Protein AF-H2ZQY6-F1 (afdb_monomer_lite)

Radius of gyration: 23.78 Å; chains: 1; bounding box: 48×48×81 Å

InterPro domains:
  IPR005135 Endonuclease/exonuclease/phosphatase [PF03372] (15-228)
  IPR036691 Endonuclease/exonuclease/phosphatase superfamily [G3DSA:3.60.10.10] (7-314)
  IPR036691 Endonuclease/exonuclease/phosphatase superfamily [SSF56219] (13-317)
  IPR050410 CCR4/nocturin mRNA turnover and transcription [PTHR12121] (9-191)

Structure (mmCIF, N/CA/C/O backbone):
data_AF-H2ZQY6-F1
#
_entry.id   AF-H2ZQY6-F1
#
loop_
_atom_site.group_PDB
_atom_site.id
_atom_site.type_symbol
_atom_site.label_atom_id
_atom_site.label_alt_id
_atom_site.label_comp_id
_atom_site.label_asym_id
_atom_site.label_entity_id
_atom_site.label_seq_id
_atom_site.pdbx_PDB_ins_code
_atom_site.Cartn_x
_atom_site.Cartn_y
_atom_site.Cartn_z
_atom_site.occupancy
_atom_site.B_iso_or_equiv
_atom_site.auth_seq_id
_atom_site.auth_comp_id
_atom_site.auth_asym_id
_atom_site.auth_atom_id
_atom_site.pdbx_PDB_model_num
ATOM 1 N N . MET A 1 1 ? 28.715 -7.783 -13.864 1.00 29.98 1 MET A N 1
ATOM 2 C CA . MET A 1 1 ? 27.921 -8.068 -15.080 1.00 29.98 1 MET A CA 1
ATOM 3 C C . MET A 1 1 ? 27.552 -9.540 -15.050 1.00 29.98 1 MET A C 1
ATOM 5 O O . MET A 1 1 ? 28.462 -10.352 -14.955 1.00 29.98 1 MET A O 1
ATOM 9 N N . TYR A 1 2 ? 26.261 -9.873 -15.043 1.00 30.55 2 TYR A N 1
ATOM 10 C CA . TYR A 1 2 ? 25.784 -11.262 -15.074 1.00 30.55 2 TYR A CA 1
ATOM 11 C C . TYR A 1 2 ? 25.597 -11.736 -16.525 1.00 30.55 2 TYR A C 1
ATOM 13 O O . TYR A 1 2 ? 25.319 -10.900 -17.389 1.00 30.55 2 TYR A O 1
ATOM 21 N N . PRO A 1 3 ? 25.781 -13.038 -16.817 1.00 29.08 3 PRO A N 1
ATOM 22 C CA . PRO A 1 3 ? 25.733 -13.548 -18.180 1.00 29.08 3 PRO A CA 1
ATOM 23 C C . PRO A 1 3 ? 24.310 -13.449 -18.772 1.00 29.08 3 PRO A C 1
ATOM 25 O O . PRO A 1 3 ? 23.344 -13.832 -18.112 1.00 29.08 3 PRO A O 1
ATOM 28 N N . PRO A 1 4 ? 24.166 -12.973 -20.022 1.00 37.84 4 PRO A N 1
ATOM 29 C CA . PRO A 1 4 ? 22.880 -12.682 -20.672 1.00 37.84 4 PRO A CA 1
ATOM 30 C C . PRO A 1 4 ? 22.011 -13.915 -20.996 1.00 37.84 4 PRO A C 1
ATOM 32 O O . PRO A 1 4 ? 20.927 -13.767 -21.546 1.00 37.84 4 PRO A O 1
ATOM 35 N N . THR A 1 5 ? 22.453 -15.129 -20.663 1.00 38.41 5 THR A N 1
ATOM 36 C CA . THR A 1 5 ? 21.808 -16.400 -21.036 1.00 38.41 5 THR A CA 1
ATOM 37 C C . THR A 1 5 ? 20.812 -16.949 -20.007 1.00 38.41 5 THR A C 1
ATOM 39 O O . THR A 1 5 ? 20.225 -18.000 -20.242 1.00 38.41 5 THR A O 1
ATOM 42 N N . LEU A 1 6 ? 20.603 -16.268 -18.875 1.00 41.50 6 LEU A N 1
ATOM 43 C CA . LEU A 1 6 ? 19.761 -16.746 -17.764 1.00 41.50 6 LEU A CA 1
ATOM 44 C C . LEU A 1 6 ? 18.338 -16.174 -17.739 1.00 41.50 6 LEU A C 1
ATOM 46 O O . LEU A 1 6 ? 17.580 -16.495 -16.825 1.00 41.50 6 LEU A O 1
ATOM 50 N N . ILE A 1 7 ? 17.966 -15.338 -18.711 1.00 45.94 7 ILE A N 1
ATOM 51 C CA . ILE A 1 7 ? 16.631 -14.745 -18.764 1.00 45.94 7 ILE A CA 1
ATOM 52 C C . ILE A 1 7 ? 15.711 -15.656 -19.582 1.00 45.94 7 ILE A C 1
ATOM 54 O O . ILE A 1 7 ? 15.891 -15.810 -20.788 1.00 45.94 7 ILE A O 1
ATOM 58 N N . ASP A 1 8 ? 14.728 -16.276 -18.928 1.00 45.06 8 ASP A N 1
ATOM 59 C CA . ASP A 1 8 ? 13.729 -17.100 -19.610 1.00 45.06 8 ASP A CA 1
ATOM 60 C C . ASP A 1 8 ? 12.891 -16.235 -20.567 1.00 45.06 8 ASP A C 1
ATOM 62 O O . ASP A 1 8 ? 12.062 -15.422 -20.152 1.00 45.06 8 ASP A O 1
ATOM 66 N N . HIS A 1 9 ? 13.105 -16.417 -21.872 1.00 42.97 9 HIS A N 1
ATOM 67 C CA . HIS A 1 9 ? 12.400 -15.679 -22.918 1.00 42.97 9 HIS A CA 1
ATOM 68 C C . HIS A 1 9 ? 10.885 -15.947 -22.933 1.00 42.97 9 HIS A C 1
ATOM 70 O O . HIS A 1 9 ? 10.121 -15.119 -23.432 1.00 42.97 9 HIS A O 1
ATOM 76 N N . SER A 1 10 ? 10.424 -17.065 -22.358 1.00 44.69 10 SER A N 1
ATOM 77 C CA . SER A 1 10 ? 8.998 -17.384 -22.254 1.00 44.69 10 SER A CA 1
ATOM 78 C C . SER A 1 10 ? 8.258 -16.506 -21.235 1.00 44.69 10 SER A C 1
ATOM 80 O O . SER A 1 10 ? 7.051 -16.297 -21.388 1.00 44.69 10 SER A O 1
ATOM 82 N N . LEU A 1 11 ? 8.982 -15.908 -20.276 1.00 46.38 11 LEU A N 1
ATOM 83 C CA . LEU A 1 11 ? 8.466 -14.913 -19.329 1.00 46.38 11 LEU A CA 1
ATOM 84 C C . LEU A 1 11 ? 8.245 -13.534 -19.966 1.00 46.38 11 LEU A C 1
ATOM 86 O O . LEU A 1 11 ? 7.638 -12.684 -19.329 1.00 46.38 11 LEU A O 1
ATOM 90 N N . PHE A 1 12 ? 8.677 -13.296 -21.209 1.00 57.16 12 PHE A N 1
ATOM 91 C CA . PHE A 1 12 ? 8.378 -12.055 -21.942 1.00 57.16 12 PHE A CA 1
ATOM 92 C C . PHE A 1 12 ? 7.125 -12.151 -22.819 1.00 57.16 12 PHE A C 1
ATOM 94 O O . PHE A 1 12 ? 6.787 -11.191 -23.508 1.00 57.16 12 PHE A O 1
ATOM 101 N N . ASN A 1 13 ? 6.412 -13.282 -22.800 1.00 68.19 13 ASN A N 1
ATOM 102 C CA . ASN A 1 13 ? 5.104 -13.379 -23.438 1.00 68.19 13 ASN A CA 1
ATOM 103 C C . ASN A 1 13 ? 4.058 -12.652 -22.573 1.00 68.19 13 ASN A C 1
ATOM 105 O O . ASN A 1 13 ? 3.676 -13.144 -21.510 1.00 68.19 13 ASN A O 1
ATOM 109 N N . GLU A 1 14 ? 3.610 -11.481 -23.032 1.00 70.00 14 GLU A N 1
ATOM 110 C CA . GLU A 1 14 ? 2.686 -10.596 -22.306 1.00 70.00 14 GLU A CA 1
ATOM 111 C C . GLU A 1 14 ? 1.392 -11.300 -21.874 1.00 70.00 14 GLU A C 1
ATOM 113 O O . GLU A 1 14 ? 0.995 -11.173 -20.718 1.00 70.00 14 GLU A O 1
ATOM 118 N N . SER A 1 15 ? 0.778 -12.112 -22.741 1.00 76.31 15 SER A N 1
ATOM 119 C CA . SER A 1 15 ? -0.452 -12.842 -22.402 1.00 76.31 15 SER A CA 1
ATOM 120 C C . SER A 1 15 ? -0.224 -13.863 -21.287 1.00 76.31 15 SER A C 1
ATOM 122 O O . SER A 1 15 ? -0.993 -13.912 -20.334 1.00 76.31 15 SER A O 1
ATOM 124 N N . ARG A 1 16 ? 0.881 -14.623 -21.337 1.00 76.38 16 ARG A N 1
ATOM 125 C CA . ARG A 1 16 ? 1.214 -15.581 -20.266 1.00 76.38 16 ARG A CA 1
ATOM 126 C C . ARG A 1 16 ? 1.500 -14.887 -18.934 1.00 76.38 16 ARG A C 1
ATOM 128 O O . ARG A 1 16 ? 1.155 -15.427 -17.887 1.00 76.38 16 ARG A O 1
ATOM 135 N N . ARG A 1 17 ? 2.132 -13.708 -18.959 1.00 77.44 17 ARG A N 1
ATOM 136 C CA . ARG A 1 17 ? 2.360 -12.902 -17.748 1.00 77.44 17 ARG A CA 1
ATOM 137 C C . ARG A 1 17 ? 1.046 -12.421 -17.153 1.00 77.44 17 ARG A C 1
ATOM 139 O O . ARG A 1 17 ? 0.868 -12.531 -15.947 1.00 77.44 17 ARG A O 1
ATOM 146 N N . LEU A 1 18 ? 0.149 -11.908 -17.989 1.00 84.44 18 LEU A N 1
ATOM 147 C CA . LEU A 1 18 ? -1.160 -11.440 -17.557 1.00 84.44 18 LEU A CA 1
ATOM 148 C C . LEU A 1 18 ? -1.969 -12.575 -16.915 1.00 84.44 18 LEU A C 1
ATOM 150 O O . LEU A 1 18 ? -2.469 -12.406 -15.805 1.00 84.44 18 LEU A O 1
ATOM 154 N N . ASP A 1 19 ? -1.995 -13.755 -17.538 1.00 82.62 19 ASP A N 1
ATOM 155 C CA . ASP A 1 19 ? -2.639 -14.945 -16.971 1.00 82.62 19 ASP A CA 1
ATOM 156 C C . ASP A 1 19 ? -2.014 -15.346 -15.626 1.00 82.62 19 ASP A C 1
ATOM 158 O O . ASP A 1 19 ? -2.722 -15.658 -14.668 1.00 82.62 19 ASP A O 1
ATOM 162 N N . ALA A 1 20 ? -0.681 -15.316 -15.515 1.00 81.44 20 ALA A N 1
ATOM 163 C CA . ALA A 1 20 ? 0.015 -15.609 -14.264 1.00 81.44 20 ALA A CA 1
ATOM 164 C C . ALA A 1 20 ? -0.313 -14.588 -13.161 1.00 81.44 20 ALA A C 1
ATOM 166 O O . ALA A 1 20 ? -0.526 -14.984 -12.017 1.00 81.44 20 ALA A O 1
ATOM 167 N N . VAL A 1 21 ? -0.407 -13.297 -13.497 1.00 84.06 21 VAL A N 1
ATOM 168 C CA . VAL A 1 21 ? -0.807 -12.233 -12.562 1.00 84.06 21 VAL A CA 1
ATOM 169 C C . VAL A 1 21 ? -2.249 -12.438 -12.098 1.00 84.06 21 VAL A C 1
ATOM 171 O O . VAL A 1 21 ? -2.501 -12.408 -10.895 1.00 84.06 21 VAL A O 1
ATOM 174 N N . ILE A 1 22 ? -3.186 -12.713 -13.011 1.00 86.19 22 ILE A N 1
ATOM 175 C CA . ILE A 1 22 ? -4.589 -13.002 -12.669 1.00 86.19 22 ILE A CA 1
ATOM 176 C C . ILE A 1 22 ? -4.671 -14.218 -11.737 1.00 86.19 22 ILE A C 1
ATOM 178 O O . ILE A 1 22 ? -5.345 -14.168 -10.708 1.00 86.19 22 ILE A O 1
ATOM 182 N N . ASN A 1 23 ? -3.936 -15.289 -12.043 1.00 82.25 23 ASN A N 1
ATOM 183 C CA . ASN A 1 23 ? -3.897 -16.485 -11.204 1.00 82.25 23 ASN A CA 1
ATOM 184 C C . ASN A 1 23 ? -3.263 -16.223 -9.831 1.00 82.25 23 ASN A C 1
ATOM 186 O O . ASN A 1 23 ? -3.748 -16.753 -8.834 1.00 82.25 23 ASN A O 1
ATOM 190 N N . ALA A 1 24 ? -2.218 -15.395 -9.748 1.00 83.12 24 ALA A N 1
ATOM 191 C CA . ALA A 1 24 ? -1.612 -15.003 -8.477 1.00 83.12 24 ALA A CA 1
ATOM 192 C C . ALA A 1 24 ? -2.582 -14.172 -7.622 1.00 83.12 24 ALA A C 1
ATOM 194 O O . ALA A 1 24 ? -2.707 -14.413 -6.422 1.00 83.12 24 ALA A O 1
ATOM 195 N N . VAL A 1 25 ? -3.325 -13.252 -8.245 1.00 83.88 25 VAL A N 1
ATOM 196 C CA . VAL A 1 25 ? -4.395 -12.481 -7.601 1.00 83.88 25 VAL A CA 1
ATOM 197 C C . VAL A 1 25 ? -5.453 -13.428 -7.029 1.00 83.88 25 VAL A C 1
ATOM 199 O O . VAL A 1 25 ? -5.688 -13.417 -5.821 1.00 83.88 25 VAL A O 1
ATOM 202 N N . ILE A 1 26 ? -6.012 -14.322 -7.848 1.00 80.69 26 ILE A N 1
ATOM 203 C CA . ILE A 1 26 ? -7.015 -15.307 -7.409 1.00 80.69 26 ILE A CA 1
ATOM 204 C C . ILE A 1 26 ? -6.464 -16.198 -6.287 1.00 80.69 26 ILE A C 1
ATOM 206 O O . ILE A 1 26 ? -7.122 -16.377 -5.262 1.00 80.69 26 ILE A O 1
ATOM 210 N N . GLY A 1 27 ? -5.252 -16.729 -6.459 1.00 76.88 27 GLY A N 1
ATOM 211 C CA . GLY A 1 27 ? -4.612 -17.641 -5.513 1.00 76.88 27 GLY A CA 1
ATOM 212 C C . GLY A 1 27 ? -4.266 -16.994 -4.172 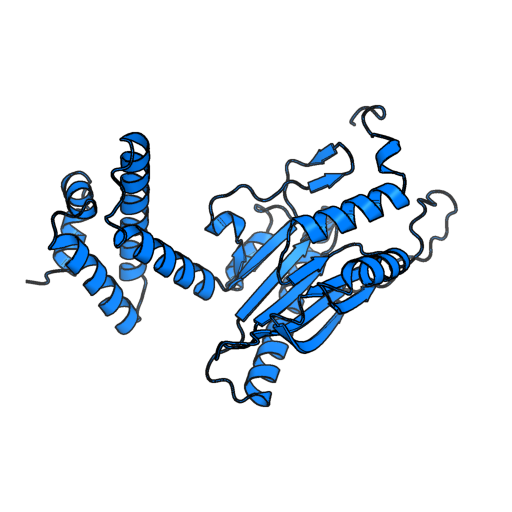1.00 76.88 27 GLY A C 1
ATOM 213 O O . GLY A 1 27 ? -4.364 -17.654 -3.140 1.00 76.88 27 GLY A O 1
ATOM 214 N N . SER A 1 28 ? -3.916 -15.703 -4.162 1.00 82.56 28 SER A N 1
ATOM 215 C CA . SER A 1 28 ? -3.665 -14.963 -2.920 1.00 82.56 28 SER A CA 1
ATOM 216 C C . SER A 1 28 ? -4.931 -14.792 -2.078 1.00 82.56 28 SER A C 1
ATOM 218 O O . SER A 1 28 ? -4.851 -14.728 -0.853 1.00 82.56 28 SER A O 1
ATOM 220 N N . ASN A 1 29 ? -6.099 -14.714 -2.733 1.00 85.38 29 ASN A N 1
ATOM 221 C CA . ASN A 1 29 ? -7.407 -14.532 -2.109 1.00 85.38 29 ASN A CA 1
ATOM 222 C C . ASN A 1 29 ? -7.446 -13.380 -1.077 1.00 85.38 29 ASN A C 1
ATOM 224 O O . ASN A 1 29 ? -8.252 -13.414 -0.143 1.00 85.38 29 ASN A O 1
ATOM 228 N N . ALA A 1 30 ? -6.599 -12.356 -1.232 1.00 88.75 30 ALA A N 1
ATOM 229 C CA . ALA A 1 30 ? -6.556 -11.206 -0.330 1.00 88.75 30 ALA A CA 1
ATOM 230 C C . ALA A 1 30 ? -7.859 -10.397 -0.409 1.00 88.75 30 ALA A C 1
ATOM 232 O O . ALA A 1 30 ? -8.555 -10.440 -1.421 1.00 88.75 30 ALA A O 1
ATOM 233 N N . ASP A 1 31 ? -8.214 -9.661 0.641 1.00 93.88 31 ASP A N 1
ATOM 234 C CA . ASP A 1 31 ? -9.446 -8.856 0.649 1.00 93.88 31 ASP A CA 1
ATOM 235 C C . ASP A 1 31 ? -9.265 -7.488 -0.017 1.00 93.88 31 ASP A C 1
ATOM 237 O O . ASP A 1 31 ? -10.205 -6.970 -0.619 1.00 93.88 31 ASP A O 1
ATOM 241 N N . VAL A 1 32 ? -8.041 -6.961 0.027 1.00 96.12 32 VAL A N 1
ATOM 242 C CA . VAL A 1 32 ? -7.574 -5.789 -0.719 1.00 96.12 32 VAL A CA 1
ATOM 243 C C . VAL A 1 32 ? -6.219 -6.129 -1.328 1.00 96.12 32 VAL A C 1
ATOM 245 O O . VAL A 1 32 ? -5.399 -6.777 -0.676 1.00 96.12 32 VAL A O 1
ATOM 248 N N . MET A 1 33 ? -5.974 -5.694 -2.562 1.00 94.94 33 MET A N 1
ATOM 249 C CA . MET A 1 33 ? -4.669 -5.804 -3.215 1.00 94.94 33 MET A CA 1
ATOM 250 C C . MET A 1 33 ? -4.198 -4.448 -3.705 1.00 94.94 33 MET A C 1
ATOM 252 O O . MET A 1 33 ? -4.966 -3.673 -4.276 1.00 94.94 33 MET A O 1
ATOM 256 N N . LEU A 1 34 ? -2.909 -4.201 -3.493 1.00 95.81 34 LEU A N 1
ATOM 257 C CA . LEU A 1 34 ? -2.205 -2.989 -3.881 1.00 95.81 34 LEU A CA 1
ATOM 258 C C . LEU A 1 34 ? -1.244 -3.374 -5.003 1.00 95.81 34 LEU A C 1
ATOM 260 O O . LEU A 1 34 ? -0.299 -4.125 -4.769 1.00 95.81 34 LEU A O 1
ATOM 264 N N . LEU A 1 35 ? -1.523 -2.914 -6.217 1.00 93.69 35 LEU A N 1
ATOM 265 C CA . LEU A 1 35 ? -0.786 -3.289 -7.422 1.00 93.69 35 LEU A CA 1
ATOM 266 C C . LEU A 1 35 ? -0.010 -2.078 -7.944 1.00 93.69 35 LEU A C 1
ATOM 268 O O . LEU A 1 35 ? -0.584 -0.992 -8.048 1.00 93.69 35 LEU A O 1
ATOM 272 N N . GLN A 1 36 ? 1.267 -2.260 -8.268 1.00 91.44 36 GLN A N 1
ATOM 273 C CA . GLN A 1 36 ? 2.121 -1.258 -8.916 1.00 91.44 36 GLN A CA 1
ATOM 274 C C . GLN A 1 36 ? 2.449 -1.706 -10.346 1.00 91.44 36 GLN A C 1
ATOM 276 O O . GLN A 1 36 ? 2.255 -2.872 -10.692 1.00 91.44 36 GLN A O 1
ATOM 281 N N . GLU A 1 37 ? 2.917 -0.777 -11.179 1.00 88.00 37 GLU A N 1
ATOM 282 C CA . GLU A 1 37 ? 3.240 -1.015 -12.596 1.00 88.00 37 GLU A CA 1
ATOM 283 C C . GLU A 1 37 ? 2.101 -1.641 -13.423 1.00 88.00 37 GLU A C 1
ATOM 285 O O . GLU A 1 37 ? 2.318 -2.423 -14.352 1.00 88.00 37 GLU A O 1
ATOM 290 N N . VAL A 1 38 ? 0.857 -1.284 -13.108 1.00 88.69 38 VAL A N 1
ATOM 291 C CA . VAL A 1 38 ? -0.314 -1.795 -13.822 1.00 88.69 38 VAL A CA 1
ATOM 292 C C . VAL A 1 38 ? -0.477 -1.056 -15.148 1.00 88.69 38 VAL A C 1
ATOM 294 O O . VAL A 1 38 ? -0.661 0.164 -15.162 1.00 88.69 38 VAL A O 1
ATOM 297 N N . GLN A 1 39 ? -0.443 -1.801 -16.253 1.00 86.31 39 GLN A N 1
ATOM 298 C CA . GLN A 1 39 ? -0.781 -1.296 -17.587 1.00 86.31 39 GLN A CA 1
ATOM 299 C C . GLN A 1 39 ? -2.300 -1.157 -17.729 1.00 86.31 39 GLN A C 1
ATOM 301 O O . GLN A 1 39 ? -3.048 -2.022 -17.265 1.00 86.31 39 GLN A O 1
ATOM 306 N N . SER A 1 40 ? -2.765 -0.086 -18.370 1.00 85.12 40 SER A N 1
ATOM 307 C CA . SER A 1 40 ? -4.199 0.194 -18.504 1.00 85.12 40 SER A CA 1
ATOM 308 C C . SER A 1 40 ? -4.946 -0.869 -19.317 1.00 85.12 40 SER A C 1
ATOM 310 O O . SER A 1 40 ? -6.034 -1.279 -18.915 1.00 85.12 40 SER A O 1
ATOM 312 N N . ASP A 1 41 ? -4.347 -1.400 -20.387 1.00 84.50 41 ASP A N 1
ATOM 313 C CA . ASP A 1 41 ? -4.934 -2.496 -21.174 1.00 84.50 41 ASP A CA 1
ATOM 314 C C . ASP A 1 41 ? -4.977 -3.820 -20.390 1.00 84.50 41 ASP A C 1
ATOM 316 O O . ASP A 1 41 ? -5.951 -4.569 -20.475 1.00 84.50 41 ASP A O 1
ATOM 320 N N . TRP A 1 42 ? -3.969 -4.095 -19.557 1.00 88.50 42 TRP A N 1
ATOM 321 C CA . TRP A 1 42 ? -3.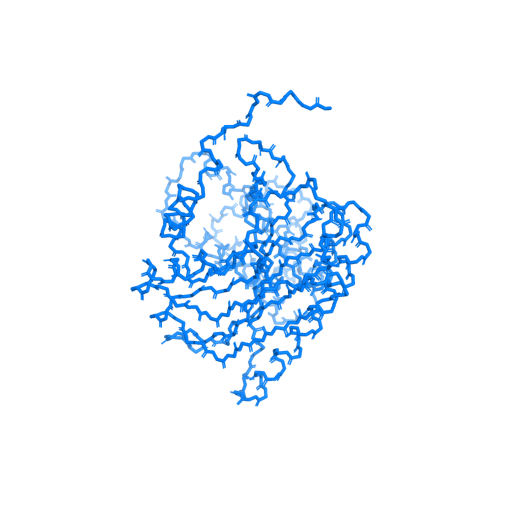977 -5.257 -18.660 1.00 88.50 42 TRP A CA 1
ATOM 322 C C . TRP A 1 42 ? -5.044 -5.123 -17.581 1.00 88.50 42 TRP A C 1
ATOM 324 O O . TRP A 1 42 ? -5.710 -6.106 -17.253 1.00 88.50 42 TRP A O 1
ATOM 334 N N . LEU A 1 43 ? -5.243 -3.916 -17.049 1.00 89.44 43 LEU A N 1
ATOM 335 C CA . LEU A 1 43 ? -6.249 -3.664 -16.029 1.00 89.44 43 LEU A CA 1
ATOM 336 C C . LEU A 1 43 ? -7.657 -3.994 -16.528 1.00 89.44 43 LEU A C 1
ATOM 338 O O . LEU A 1 43 ? -8.426 -4.595 -15.784 1.00 89.44 43 LEU A O 1
ATOM 342 N N . GLU A 1 44 ? -8.005 -3.641 -17.766 1.00 89.50 44 GLU A N 1
ATOM 343 C CA . GLU A 1 44 ? -9.317 -3.968 -18.340 1.00 89.50 44 GLU A CA 1
ATOM 344 C C . GLU A 1 44 ? -9.557 -5.482 -18.389 1.00 89.50 44 GLU A C 1
ATOM 346 O O . GLU A 1 44 ? -10.606 -5.964 -17.948 1.00 89.50 44 GLU A O 1
ATOM 351 N N . VAL A 1 45 ? -8.556 -6.244 -18.839 1.00 90.50 45 VAL A N 1
ATOM 352 C CA . VAL A 1 45 ? -8.620 -7.712 -18.886 1.00 90.50 45 VAL A CA 1
ATOM 353 C C . VAL A 1 45 ? -8.699 -8.306 -17.476 1.00 90.50 45 VAL A C 1
ATOM 355 O O . VAL A 1 45 ? -9.534 -9.175 -17.220 1.00 90.50 45 VAL A O 1
ATOM 358 N N . MET A 1 46 ? -7.887 -7.808 -16.537 1.00 92.25 46 MET A N 1
ATOM 359 C CA . MET A 1 46 ? -7.925 -8.234 -15.134 1.00 92.25 46 MET A CA 1
ATOM 360 C C . MET A 1 46 ? -9.290 -7.959 -14.502 1.00 92.25 46 MET A C 1
ATOM 362 O O . MET A 1 46 ? -9.836 -8.832 -13.834 1.00 92.25 46 MET A O 1
ATOM 366 N N . ARG A 1 47 ? -9.878 -6.778 -14.728 1.00 92.88 47 ARG A N 1
ATOM 367 C CA . ARG A 1 47 ? -11.208 -6.435 -14.204 1.00 92.88 47 ARG A CA 1
ATOM 368 C C . ARG A 1 47 ? -12.275 -7.386 -14.721 1.00 92.88 47 ARG A C 1
ATOM 370 O O . ARG A 1 47 ? -13.089 -7.845 -13.929 1.00 92.88 47 ARG A O 1
ATOM 377 N N . ALA A 1 48 ? -12.255 -7.710 -16.013 1.00 92.00 48 ALA A N 1
ATOM 378 C CA . ALA A 1 48 ? -13.197 -8.665 -16.586 1.00 92.00 48 ALA A CA 1
ATOM 379 C C . ALA A 1 48 ? -13.032 -10.066 -15.971 1.00 92.00 48 ALA A C 1
ATOM 381 O O . ALA A 1 48 ? -14.022 -10.690 -15.594 1.00 92.00 48 ALA A O 1
ATOM 382 N N . ALA A 1 49 ? -11.791 -10.536 -15.806 1.00 91.00 49 ALA A N 1
ATOM 383 C CA . ALA A 1 49 ? -11.501 -11.845 -15.218 1.00 91.00 49 ALA A CA 1
ATOM 384 C C . ALA A 1 49 ? -11.858 -11.937 -13.721 1.00 91.00 49 ALA A C 1
ATOM 386 O O . ALA A 1 49 ? -12.201 -13.011 -13.230 1.00 91.00 49 ALA A O 1
ATOM 387 N N . LEU A 1 50 ? -11.780 -10.820 -12.992 1.00 92.44 50 LEU A N 1
ATOM 388 C CA . LEU A 1 50 ? -11.952 -10.770 -11.538 1.00 92.44 50 LEU A CA 1
ATOM 389 C C . LEU A 1 50 ? -13.322 -10.240 -11.085 1.00 92.44 50 LEU A C 1
ATOM 391 O O . LEU A 1 50 ? -13.591 -10.265 -9.886 1.00 92.44 50 LEU A O 1
ATOM 395 N N . ALA A 1 51 ? -14.193 -9.819 -12.009 1.00 91.56 51 ALA A N 1
ATOM 396 C CA . ALA A 1 51 ? -15.459 -9.120 -11.742 1.00 91.56 51 ALA A CA 1
ATOM 397 C C . ALA A 1 51 ? -16.408 -9.822 -10.752 1.00 91.56 51 ALA A C 1
ATOM 399 O O . ALA A 1 51 ? -17.233 -9.173 -10.114 1.00 91.56 51 ALA A O 1
ATOM 400 N N . HIS A 1 52 ? -16.319 -11.147 -10.618 1.00 90.56 52 HIS A N 1
ATOM 401 C CA . HIS A 1 52 ? -17.156 -11.911 -9.686 1.00 90.56 52 HIS A CA 1
ATOM 402 C C . HIS A 1 52 ? -16.665 -11.881 -8.233 1.00 90.56 52 HIS A C 1
ATOM 404 O O . HIS A 1 52 ? -17.416 -12.244 -7.329 1.00 90.56 52 HIS A O 1
ATOM 410 N N . THR A 1 53 ? -15.422 -11.461 -8.003 1.00 92.44 53 THR A N 1
ATOM 411 C CA . THR A 1 53 ? -14.772 -11.526 -6.687 1.00 92.44 53 THR A CA 1
ATOM 412 C C . THR A 1 53 ? -14.244 -10.169 -6.247 1.00 92.44 53 THR A C 1
ATOM 414 O O . THR A 1 53 ? -14.342 -9.839 -5.067 1.00 92.44 53 THR A O 1
ATOM 417 N N . TYR A 1 54 ? -13.696 -9.392 -7.178 1.00 95.75 54 TYR A N 1
ATOM 418 C CA . TYR A 1 54 ? -13.045 -8.119 -6.913 1.00 95.75 54 TYR A CA 1
ATOM 419 C C . TYR A 1 54 ? -13.666 -6.994 -7.730 1.00 95.75 54 TYR A C 1
ATOM 421 O O . TYR A 1 54 ? -14.045 -7.184 -8.884 1.00 95.75 54 TYR A O 1
ATOM 429 N N . ASP A 1 55 ? -13.682 -5.807 -7.138 1.00 96.25 55 ASP A N 1
ATOM 430 C CA . ASP A 1 55 ? -13.965 -4.550 -7.815 1.00 96.25 55 ASP A CA 1
ATOM 431 C C . ASP A 1 55 ? -12.735 -3.629 -7.769 1.00 96.25 55 ASP A C 1
ATOM 433 O O . ASP A 1 55 ? -11.830 -3.793 -6.941 1.00 96.25 55 ASP A O 1
ATOM 437 N N . LEU A 1 56 ? -12.679 -2.671 -8.693 1.00 96.88 56 LEU A N 1
ATOM 438 C CA . LEU A 1 56 ? -11.622 -1.669 -8.758 1.00 96.88 56 LEU A CA 1
ATOM 439 C C . LEU A 1 56 ? -12.004 -0.476 -7.882 1.00 96.88 56 LEU A C 1
ATOM 441 O O . LEU A 1 56 ? -12.944 0.240 -8.208 1.00 96.88 56 LEU A O 1
ATOM 445 N N . ALA A 1 57 ? -11.236 -0.220 -6.822 1.00 97.25 57 ALA A N 1
ATOM 446 C CA . ALA A 1 57 ? -11.397 1.005 -6.045 1.00 97.25 57 ALA A CA 1
ATOM 447 C C . ALA A 1 57 ? -10.811 2.197 -6.803 1.00 97.25 57 ALA A C 1
ATOM 449 O O . ALA A 1 57 ? -11.498 3.168 -7.077 1.00 97.25 57 ALA A O 1
ATOM 450 N N . ILE A 1 58 ? -9.538 2.127 -7.189 1.00 97.50 58 ILE A N 1
ATOM 451 C CA . ILE A 1 58 ? -8.879 3.229 -7.893 1.00 97.50 58 ILE A CA 1
ATOM 452 C C . ILE A 1 58 ? -7.743 2.712 -8.768 1.00 97.50 58 ILE A C 1
ATOM 454 O O . ILE A 1 58 ? -7.047 1.772 -8.395 1.00 97.50 58 ILE A O 1
ATOM 458 N N . TYR A 1 59 ? -7.549 3.347 -9.923 1.00 95.81 59 TYR A N 1
ATOM 459 C CA . TYR A 1 59 ? -6.375 3.191 -10.780 1.00 95.81 59 TYR A CA 1
ATOM 460 C C . TYR A 1 59 ? -5.920 4.550 -11.291 1.00 95.81 59 TYR A C 1
ATOM 462 O O . TYR A 1 59 ? -6.752 5.334 -11.769 1.00 95.81 59 TYR A O 1
ATOM 470 N N . ARG A 1 60 ? -4.615 4.821 -11.201 1.00 93.75 60 ARG A N 1
ATOM 471 C CA . ARG A 1 60 ? -3.994 6.031 -11.746 1.00 93.75 60 ARG A CA 1
ATOM 472 C C . ARG A 1 60 ? -2.613 5.746 -12.307 1.00 93.75 60 ARG A C 1
ATOM 474 O O . ARG A 1 60 ? -1.750 5.223 -11.606 1.00 93.75 60 ARG A O 1
ATOM 481 N N . GLU A 1 61 ? -2.422 6.145 -13.558 1.00 89.81 61 GLU A N 1
ATOM 482 C CA . GLU A 1 61 ? -1.135 6.113 -14.246 1.00 89.81 61 GLU A CA 1
ATOM 483 C C . GLU A 1 61 ? -0.165 7.137 -13.653 1.00 89.81 61 GLU A C 1
ATOM 485 O O . GLU A 1 61 ? -0.543 8.264 -13.318 1.00 89.81 61 GLU A O 1
ATOM 490 N N . HIS A 1 62 ? 1.103 6.756 -13.553 1.00 83.31 62 HIS A N 1
ATOM 491 C CA . HIS A 1 62 ? 2.194 7.690 -13.321 1.00 83.31 62 HIS A CA 1
ATOM 492 C C . HIS A 1 62 ? 2.251 8.715 -14.453 1.00 83.31 62 HIS A C 1
ATOM 494 O O . HIS A 1 62 ? 1.990 8.390 -15.613 1.00 83.31 62 HIS A O 1
ATOM 500 N N . GLU A 1 63 ? 2.594 9.966 -14.137 1.00 73.25 63 GLU A N 1
ATOM 501 C CA . GLU A 1 63 ? 2.788 10.935 -15.212 1.00 73.25 63 GLU A CA 1
ATOM 502 C C . GLU A 1 63 ? 4.009 10.537 -16.045 1.00 73.25 63 GLU A C 1
ATOM 504 O O . GLU A 1 63 ? 5.053 10.176 -15.491 1.00 73.25 63 GLU A O 1
ATOM 509 N N . PRO A 1 64 ? 3.917 10.607 -17.381 1.00 61.91 64 PRO A N 1
ATOM 510 C CA . PRO A 1 64 ? 5.042 10.291 -18.238 1.00 61.91 64 PRO A CA 1
ATOM 511 C C . PRO A 1 64 ? 6.138 11.344 -18.042 1.00 61.91 64 PRO A C 1
ATOM 513 O O . PRO A 1 64 ? 6.035 12.463 -18.540 1.00 61.91 64 PRO A O 1
ATOM 516 N N . VAL A 1 65 ? 7.221 10.978 -17.354 1.00 52.19 65 VAL A N 1
ATOM 517 C CA . VAL A 1 65 ? 8.360 11.886 -17.115 1.00 52.19 65 VAL A CA 1
ATOM 518 C C . VAL A 1 65 ? 9.131 12.179 -18.404 1.00 52.19 65 VAL A C 1
ATOM 520 O O . VAL A 1 65 ? 9.810 13.196 -18.503 1.00 52.19 65 VAL A O 1
ATOM 523 N N . PHE A 1 66 ? 9.007 11.332 -19.431 1.00 43.44 66 PHE A N 1
ATOM 524 C CA . PHE A 1 66 ? 9.701 11.513 -20.703 1.00 43.44 66 PHE A CA 1
ATOM 525 C C . PHE A 1 66 ? 8.857 11.059 -21.899 1.00 43.44 66 PHE A C 1
ATOM 527 O O . PHE A 1 66 ? 8.484 9.893 -22.016 1.00 43.44 66 PHE A O 1
ATOM 534 N N . LYS A 1 67 ? 8.646 11.970 -22.861 1.00 45.06 67 LYS A N 1
ATOM 535 C CA . LYS A 1 67 ? 8.434 11.598 -24.267 1.00 45.06 67 LYS A CA 1
ATOM 536 C C . LYS A 1 67 ? 9.794 11.131 -24.797 1.00 45.06 67 LYS A C 1
ATOM 538 O O . LYS A 1 67 ? 10.716 11.946 -24.807 1.00 45.06 67 LYS A O 1
ATOM 543 N N . PRO A 1 68 ? 9.979 9.869 -25.214 1.00 42.84 68 PRO A N 1
ATOM 544 C CA . PRO A 1 68 ? 11.283 9.419 -25.676 1.00 42.84 68 PRO A CA 1
ATOM 545 C C . PRO A 1 68 ? 11.635 10.111 -26.999 1.00 42.84 68 PRO A C 1
ATOM 547 O O . PRO A 1 68 ? 11.173 9.718 -28.067 1.00 42.84 68 PRO A O 1
ATOM 550 N N . THR A 1 69 ? 12.495 11.128 -26.952 1.00 38.97 69 THR A N 1
ATOM 551 C CA . THR A 1 69 ? 13.278 11.575 -28.110 1.00 38.97 69 THR A CA 1
ATOM 552 C C . THR A 1 69 ? 14.540 10.722 -28.216 1.00 38.97 69 THR A C 1
ATOM 554 O O . THR A 1 69 ? 15.624 11.204 -27.921 1.00 38.97 69 THR A O 1
ATOM 557 N N . ALA A 1 70 ? 14.405 9.439 -28.566 1.00 35.09 70 ALA A N 1
ATOM 558 C CA . ALA A 1 70 ? 15.456 8.619 -29.189 1.00 35.09 70 ALA A CA 1
ATOM 559 C C . ALA A 1 70 ? 14.947 7.186 -29.411 1.00 35.09 70 ALA A C 1
ATOM 561 O O . ALA A 1 70 ? 14.473 6.510 -28.502 1.00 35.09 70 ALA A O 1
ATOM 562 N N . ALA A 1 71 ? 15.065 6.713 -30.644 1.00 38.69 71 ALA A N 1
ATOM 563 C CA . ALA A 1 71 ? 14.444 5.507 -31.174 1.00 38.69 71 ALA A CA 1
ATOM 564 C C . ALA A 1 71 ? 15.113 4.162 -30.788 1.00 38.69 71 ALA A C 1
ATOM 566 O O . ALA A 1 71 ? 15.134 3.269 -31.627 1.00 38.69 71 ALA A O 1
ATOM 567 N N . VAL A 1 72 ? 15.667 3.970 -29.579 1.00 35.69 72 VAL A N 1
ATOM 568 C CA . VAL A 1 72 ? 16.531 2.782 -29.322 1.00 35.69 72 VAL A CA 1
ATOM 569 C C . VAL A 1 72 ? 16.099 1.838 -28.186 1.00 35.69 72 VAL A C 1
ATOM 571 O O . VAL A 1 72 ? 16.598 0.723 -28.126 1.00 35.69 72 VAL A O 1
ATOM 574 N N . LEU A 1 73 ? 15.089 2.146 -27.369 1.00 36.72 73 LEU A N 1
ATOM 575 C CA . LEU A 1 73 ? 14.530 1.166 -26.413 1.00 36.72 73 LEU A CA 1
ATOM 576 C C . LEU A 1 73 ? 12.999 1.200 -26.429 1.00 36.72 73 LEU A C 1
ATOM 578 O O . LEU A 1 73 ? 12.346 1.569 -25.459 1.00 36.72 73 LEU A O 1
ATOM 582 N N . ARG A 1 74 ? 12.404 0.786 -27.555 1.00 36.28 74 ARG A N 1
ATOM 583 C CA . ARG A 1 74 ? 11.008 0.326 -27.566 1.00 36.28 74 ARG A CA 1
ATOM 584 C C . ARG A 1 74 ? 10.953 -1.083 -26.968 1.00 36.28 74 ARG A C 1
ATOM 586 O O . ARG A 1 74 ? 10.715 -2.053 -27.679 1.00 36.28 74 ARG A O 1
ATOM 593 N N . ILE A 1 75 ? 11.191 -1.202 -25.661 1.00 43.19 75 ILE A N 1
ATOM 594 C CA . ILE A 1 75 ? 10.495 -2.253 -24.914 1.00 43.19 75 ILE A CA 1
ATOM 595 C C . ILE A 1 75 ? 9.024 -1.864 -25.016 1.00 43.19 75 ILE A C 1
ATOM 597 O O . ILE A 1 75 ? 8.689 -0.689 -24.878 1.00 43.19 75 ILE A O 1
ATOM 601 N N . ASN A 1 76 ? 8.181 -2.826 -25.360 1.00 41.31 76 ASN A N 1
ATOM 602 C CA . ASN A 1 76 ? 6.774 -2.673 -25.712 1.00 41.31 76 ASN A CA 1
ATOM 603 C C . ASN A 1 76 ? 5.901 -2.273 -24.498 1.00 41.31 76 ASN A C 1
ATOM 605 O O . ASN A 1 76 ? 4.835 -2.829 -24.284 1.00 41.31 76 ASN A O 1
ATOM 609 N N . ILE A 1 77 ? 6.357 -1.328 -23.668 1.00 47.94 77 ILE A N 1
ATOM 610 C CA . ILE A 1 77 ? 5.547 -0.681 -22.641 1.00 47.94 77 ILE A CA 1
ATOM 611 C C . ILE A 1 77 ? 4.569 0.207 -23.406 1.00 47.94 77 ILE A C 1
ATOM 613 O O . ILE A 1 77 ? 4.865 1.359 -23.739 1.00 47.94 77 ILE A O 1
ATOM 617 N N . LYS A 1 78 ? 3.419 -0.367 -23.768 1.00 47.91 78 LYS A N 1
ATOM 618 C CA . LYS A 1 78 ? 2.253 0.425 -24.145 1.00 47.91 78 LYS A CA 1
ATOM 619 C C . LYS A 1 78 ? 2.015 1.394 -22.986 1.00 47.91 78 LYS A C 1
ATOM 621 O O . LYS A 1 78 ? 2.093 1.017 -21.822 1.00 47.91 78 LYS A O 1
ATOM 626 N N . GLN A 1 79 ? 1.928 2.669 -23.325 1.00 53.03 79 GLN A N 1
ATOM 627 C CA . GLN A 1 79 ? 2.038 3.793 -22.399 1.00 53.03 79 GLN A CA 1
ATOM 628 C C . GLN A 1 79 ? 1.086 3.646 -21.197 1.00 53.03 79 GLN A C 1
ATOM 630 O O . GLN A 1 79 ? -0.052 3.236 -21.388 1.00 53.03 79 GLN A O 1
ATOM 635 N N . GLY A 1 80 ? 1.559 4.019 -19.999 1.00 60.72 80 GLY A N 1
ATOM 636 C CA . GLY A 1 80 ? 0.732 4.128 -18.789 1.00 60.72 80 GLY A CA 1
ATOM 637 C C . GLY A 1 80 ? 0.940 3.005 -17.771 1.00 60.72 80 GLY A C 1
ATOM 638 O O . GLY A 1 80 ? 0.121 2.099 -17.666 1.00 60.72 80 GLY A O 1
ATOM 639 N N . LEU A 1 81 ? 2.032 3.060 -16.998 1.00 82.56 81 LEU A N 1
ATOM 640 C CA . LEU A 1 81 ? 2.182 2.242 -15.788 1.00 82.56 81 LEU A CA 1
ATOM 641 C C . LEU A 1 81 ? 1.586 3.005 -14.611 1.00 82.56 81 LEU A C 1
ATOM 643 O O . LEU A 1 81 ? 1.853 4.197 -14.462 1.00 82.56 81 LEU A O 1
ATOM 647 N N . GLY A 1 82 ? 0.784 2.342 -13.788 1.00 89.94 82 GLY A N 1
ATOM 648 C CA . GLY A 1 82 ? 0.092 2.997 -12.687 1.00 89.94 82 GLY A CA 1
ATOM 649 C C . GLY A 1 82 ? -0.072 2.144 -11.445 1.00 89.94 82 GLY A C 1
ATOM 650 O O . GLY A 1 82 ? 0.227 0.951 -11.428 1.00 89.94 82 GLY A O 1
ATOM 651 N N . ASN A 1 83 ? -0.624 2.782 -10.419 1.00 94.44 83 ASN A N 1
ATOM 652 C CA . ASN A 1 83 ? -0.997 2.133 -9.174 1.00 94.44 83 ASN A CA 1
ATOM 653 C C . ASN A 1 83 ? -2.493 1.838 -9.168 1.00 94.44 83 ASN A C 1
ATOM 655 O O . ASN A 1 83 ? -3.304 2.712 -9.490 1.00 94.44 83 ASN A O 1
ATOM 659 N N . ALA A 1 84 ? -2.856 0.617 -8.778 1.00 96.44 84 ALA A N 1
ATOM 660 C CA . ALA A 1 84 ? -4.239 0.188 -8.621 1.00 96.44 84 ALA A CA 1
ATOM 661 C C . ALA A 1 84 ? -4.511 -0.347 -7.212 1.00 96.44 84 ALA A C 1
ATOM 663 O O . ALA A 1 84 ? -3.644 -0.953 -6.580 1.00 96.44 84 ALA A O 1
ATOM 664 N N . ILE A 1 85 ? -5.737 -0.151 -6.735 1.00 97.88 85 ILE A N 1
ATOM 665 C CA . ILE A 1 85 ? -6.273 -0.831 -5.556 1.00 97.88 85 ILE A CA 1
ATOM 666 C C . ILE A 1 85 ? -7.529 -1.579 -5.989 1.00 97.88 85 ILE A C 1
ATOM 668 O O . ILE A 1 85 ? -8.480 -0.963 -6.471 1.00 97.88 85 ILE A O 1
ATOM 672 N N . ILE A 1 86 ? -7.531 -2.897 -5.804 1.00 97.06 86 ILE A N 1
ATOM 673 C CA . ILE A 1 86 ? -8.708 -3.754 -6.004 1.00 97.06 86 ILE A CA 1
ATOM 674 C C . ILE A 1 86 ? -9.128 -4.364 -4.668 1.00 97.06 86 ILE A C 1
ATOM 676 O O . ILE A 1 86 ? -8.291 -4.578 -3.790 1.00 97.06 86 ILE A O 1
ATOM 680 N N . TYR A 1 87 ? -10.418 -4.631 -4.494 1.00 97.06 87 TYR A N 1
ATOM 681 C CA . TYR A 1 87 ? -10.980 -5.058 -3.210 1.00 97.06 87 TYR A CA 1
ATOM 682 C C . TYR A 1 87 ? -12.176 -5.990 -3.396 1.00 97.06 87 TYR A C 1
ATOM 684 O O . TYR A 1 87 ? -12.772 -6.024 -4.468 1.00 97.06 87 TYR A O 1
ATOM 692 N N . LYS A 1 88 ? -12.540 -6.748 -2.358 1.00 95.94 88 LYS A N 1
ATOM 693 C CA . LYS A 1 88 ? -13.736 -7.601 -2.368 1.00 95.94 88 LYS A CA 1
ATOM 694 C C . LYS A 1 88 ? -14.982 -6.833 -1.898 1.00 95.94 88 LYS A C 1
ATOM 696 O O . LYS A 1 88 ? -15.107 -6.585 -0.693 1.00 95.94 88 LYS A O 1
ATOM 701 N N . PRO A 1 89 ? -15.952 -6.527 -2.781 1.00 94.12 89 PRO A N 1
ATOM 702 C CA . PRO A 1 89 ? -17.118 -5.712 -2.424 1.00 94.12 89 PRO A CA 1
ATOM 703 C C . PRO A 1 89 ? -18.092 -6.411 -1.461 1.00 94.12 89 PRO A C 1
ATOM 705 O O . PRO A 1 89 ? -18.914 -5.763 -0.826 1.00 94.12 89 PRO A O 1
ATOM 708 N N . ASN A 1 90 ? -18.005 -7.737 -1.301 1.00 92.31 90 ASN A N 1
ATOM 709 C CA . ASN A 1 90 ? -18.812 -8.471 -0.319 1.00 92.31 90 ASN A CA 1
ATOM 710 C C . ASN A 1 90 ? -18.279 -8.372 1.125 1.00 92.31 90 ASN A C 1
ATOM 712 O O . ASN A 1 90 ? -18.964 -8.806 2.055 1.00 92.31 90 ASN A O 1
ATOM 716 N N . LYS A 1 91 ? -17.061 -7.849 1.316 1.00 91.88 91 LYS A N 1
ATOM 717 C CA . LYS A 1 91 ? -16.415 -7.675 2.626 1.00 91.88 91 LYS A CA 1
ATOM 718 C C . LYS A 1 91 ? -16.230 -6.211 3.010 1.00 91.88 91 LYS A C 1
ATOM 720 O O . LYS A 1 91 ? -16.213 -5.903 4.200 1.00 91.88 91 LYS A O 1
ATOM 725 N N . LEU A 1 92 ? -16.061 -5.341 2.020 1.00 94.62 92 LEU A N 1
ATOM 726 C CA . LEU A 1 92 ? -15.655 -3.953 2.200 1.00 94.62 92 LEU A CA 1
ATOM 727 C C . LEU A 1 92 ? -16.553 -3.033 1.374 1.00 94.62 92 LEU A C 1
ATOM 729 O O . LEU A 1 92 ? -16.818 -3.315 0.207 1.00 94.62 92 LEU A O 1
ATOM 733 N N . THR A 1 93 ? -16.952 -1.914 1.969 1.00 94.38 93 THR A N 1
ATOM 734 C CA . THR A 1 93 ? -17.669 -0.828 1.294 1.00 94.38 93 THR A CA 1
ATOM 735 C C . THR A 1 93 ? -16.702 0.326 1.064 1.00 94.38 93 THR A C 1
ATOM 737 O O . THR A 1 93 ? -16.119 0.836 2.019 1.00 94.38 93 THR A O 1
ATOM 740 N N . LEU A 1 94 ? -16.512 0.743 -0.189 1.00 96.12 94 LEU A N 1
ATOM 741 C CA . LEU A 1 94 ? -15.665 1.888 -0.534 1.00 96.12 94 LEU A CA 1
ATOM 742 C C . LEU A 1 94 ? -16.321 3.203 -0.071 1.00 96.12 94 LEU A C 1
ATOM 744 O O . LEU A 1 94 ? -17.455 3.493 -0.444 1.00 96.12 94 LEU A O 1
ATOM 748 N N . LEU A 1 95 ? -15.598 3.997 0.721 1.00 94.69 95 LEU A N 1
ATOM 749 C CA . LEU A 1 95 ? -16.055 5.275 1.284 1.00 94.69 95 LEU A CA 1
ATOM 750 C C . LEU A 1 95 ? -15.461 6.494 0.572 1.00 94.69 95 LEU A C 1
ATOM 752 O O . LEU A 1 95 ? -16.147 7.497 0.374 1.00 94.69 95 LEU A O 1
ATOM 756 N N . ASP A 1 96 ? -14.167 6.437 0.253 1.00 96.12 96 ASP A N 1
ATOM 757 C CA . ASP A 1 96 ? -13.436 7.539 -0.372 1.00 96.12 96 ASP A CA 1
ATOM 758 C C . ASP A 1 96 ? -12.273 7.011 -1.215 1.00 96.12 96 ASP A C 1
ATOM 760 O O . ASP A 1 96 ? -11.720 5.943 -0.941 1.00 96.12 96 ASP A O 1
ATOM 764 N N . GLN A 1 97 ? -11.891 7.776 -2.235 1.00 97.38 97 GLN A N 1
ATOM 765 C CA . GLN A 1 97 ? -10.761 7.467 -3.104 1.00 97.38 97 GLN A CA 1
ATOM 766 C C . GLN A 1 97 ? -10.021 8.750 -3.473 1.00 97.38 97 GLN A C 1
ATOM 768 O O . GLN A 1 97 ? -10.636 9.748 -3.853 1.00 97.38 97 GLN A O 1
ATOM 773 N N . ARG A 1 98 ? -8.689 8.737 -3.390 1.00 96.88 98 ARG A N 1
ATOM 774 C CA . ARG A 1 98 ? -7.861 9.902 -3.733 1.00 96.88 98 ARG A CA 1
ATOM 775 C C . ARG A 1 98 ? -6.595 9.493 -4.449 1.00 96.88 98 ARG A C 1
ATOM 777 O O . ARG A 1 98 ? -6.151 8.353 -4.381 1.00 96.88 98 ARG A O 1
ATOM 784 N N . GLU A 1 99 ? -5.979 10.462 -5.099 1.00 94.81 99 GLU A N 1
ATOM 785 C CA . GLU A 1 99 ? -4.663 10.320 -5.699 1.00 94.81 99 GLU A CA 1
ATOM 786 C C . GLU A 1 99 ? -3.786 11.510 -5.331 1.00 94.81 99 GLU A C 1
ATOM 788 O O . GLU A 1 99 ? -4.279 12.606 -5.057 1.00 94.81 99 GLU A O 1
ATOM 793 N N . PHE A 1 100 ? -2.478 11.291 -5.336 1.00 92.19 100 PHE A N 1
ATOM 794 C CA . PHE A 1 100 ? -1.499 12.328 -5.069 1.00 92.19 100 PHE A CA 1
ATOM 795 C C . PHE A 1 100 ? -0.288 12.153 -5.978 1.00 92.19 100 PHE A C 1
ATOM 797 O O . PHE A 1 100 ? 0.348 11.098 -5.986 1.00 92.19 100 PHE A O 1
ATOM 804 N N . LEU A 1 101 ? 0.041 13.205 -6.726 1.00 87.38 101 LEU A N 1
ATOM 805 C CA . LEU A 1 101 ? 1.286 13.292 -7.474 1.00 87.38 101 LEU A CA 1
ATOM 806 C C . LEU A 1 101 ? 2.408 13.650 -6.500 1.00 87.38 101 LEU A C 1
ATOM 808 O O . LEU A 1 101 ? 2.438 14.744 -5.942 1.00 87.38 101 LEU A O 1
ATOM 812 N N . THR A 1 102 ? 3.309 12.703 -6.270 1.00 79.19 102 THR A N 1
ATOM 813 C CA . THR A 1 102 ? 4.276 12.787 -5.171 1.00 79.19 102 THR A CA 1
ATOM 814 C C . THR A 1 102 ? 5.452 13.711 -5.486 1.00 79.19 102 THR A C 1
ATOM 816 O O . THR A 1 102 ? 6.003 14.332 -4.575 1.00 79.19 102 THR A O 1
ATOM 819 N N . THR A 1 103 ? 5.826 13.812 -6.765 1.00 71.44 103 THR A N 1
ATOM 820 C CA . THR A 1 103 ? 6.994 14.541 -7.280 1.00 71.44 103 THR A CA 1
ATOM 821 C C . THR A 1 103 ? 6.805 14.922 -8.750 1.00 71.44 103 THR A C 1
ATOM 823 O O . THR A 1 103 ? 5.941 14.388 -9.442 1.00 71.44 103 THR A O 1
ATOM 826 N N . SER A 1 104 ? 7.683 15.793 -9.264 1.00 62.38 104 SER A N 1
ATOM 827 C CA . SER A 1 104 ? 7.802 16.083 -10.703 1.00 62.38 104 SER A CA 1
ATOM 828 C C . SER A 1 104 ? 8.298 14.894 -11.538 1.00 62.38 104 SER A C 1
ATOM 830 O O . SER A 1 104 ? 8.203 14.930 -12.760 1.00 62.38 104 SER A O 1
ATOM 832 N N . SER A 1 105 ? 8.798 13.831 -10.898 1.00 64.44 105 SER A N 1
ATOM 833 C CA . SER A 1 105 ? 9.132 12.555 -11.541 1.00 64.44 105 SER A CA 1
ATOM 834 C C . SER A 1 105 ? 7.909 11.663 -11.786 1.00 64.44 105 SER A C 1
ATOM 836 O O . SER A 1 105 ? 8.050 10.465 -11.989 1.00 64.44 105 SER A O 1
ATOM 838 N N . GLY A 1 106 ? 6.693 12.210 -11.757 1.00 76.81 106 GLY A N 1
ATOM 839 C CA . GLY A 1 106 ? 5.484 11.521 -12.216 1.00 76.81 106 GLY A CA 1
ATOM 840 C C . GLY A 1 106 ? 4.959 10.397 -11.318 1.00 76.81 106 GLY A C 1
ATOM 841 O O . GLY A 1 106 ? 3.860 9.891 -11.552 1.00 76.81 106 GLY A O 1
ATOM 842 N N . ASN A 1 107 ? 5.684 10.036 -10.260 1.00 84.62 107 ASN A N 1
ATOM 843 C CA . ASN A 1 107 ? 5.270 9.017 -9.301 1.00 84.62 107 ASN A CA 1
ATOM 844 C C . ASN A 1 107 ? 3.993 9.434 -8.562 1.00 84.62 107 ASN A C 1
ATOM 846 O O . ASN A 1 107 ? 3.878 10.560 -8.065 1.00 84.62 107 ASN A O 1
ATOM 850 N N . ARG A 1 108 ? 3.047 8.502 -8.430 1.00 90.12 108 ARG A N 1
ATOM 851 C CA . ARG A 1 108 ? 1.745 8.732 -7.790 1.00 90.12 108 ARG A CA 1
ATOM 852 C C . ARG A 1 108 ? 1.538 7.796 -6.612 1.00 90.12 108 ARG A C 1
ATOM 854 O O . ARG A 1 108 ? 1.924 6.632 -6.667 1.00 90.12 108 ARG A O 1
ATOM 861 N N . ALA A 1 109 ? 0.869 8.295 -5.584 1.00 95.00 109 ALA A N 1
ATOM 862 C CA . ALA A 1 109 ? 0.229 7.477 -4.566 1.00 95.00 109 ALA A CA 1
ATOM 863 C C . ALA A 1 109 ? -1.285 7.489 -4.802 1.00 95.00 109 ALA A C 1
ATOM 865 O O . ALA A 1 109 ? -1.850 8.524 -5.164 1.00 95.00 109 ALA A O 1
ATOM 866 N N . VAL A 1 110 ? -1.937 6.350 -4.602 1.00 97.69 110 VAL A N 1
ATOM 867 C CA . VAL A 1 110 ? -3.398 6.228 -4.623 1.00 97.69 110 VAL A CA 1
ATOM 868 C C . VAL A 1 110 ? -3.889 5.758 -3.261 1.00 97.69 110 VAL A C 1
ATOM 870 O O . VAL A 1 110 ? -3.211 5.002 -2.565 1.00 97.69 110 VAL A O 1
ATOM 873 N N . PHE A 1 111 ? -5.067 6.236 -2.885 1.00 98.31 111 PHE A N 1
ATOM 874 C CA . PHE A 1 111 ? -5.673 6.036 -1.579 1.00 98.31 111 PHE A CA 1
ATOM 875 C C . PHE A 1 111 ? -7.081 5.496 -1.776 1.00 98.31 111 PHE A C 1
ATOM 877 O O . PHE A 1 111 ? -7.820 6.014 -2.617 1.00 98.31 111 PHE A O 1
ATOM 884 N N . ALA A 1 112 ? -7.458 4.500 -0.986 1.00 98.19 112 ALA A N 1
ATOM 885 C CA . ALA A 1 112 ? -8.825 4.007 -0.918 1.00 98.19 112 ALA A CA 1
ATOM 886 C C . ALA A 1 112 ? -9.206 3.763 0.541 1.00 98.19 112 ALA A C 1
ATOM 888 O O . ALA A 1 112 ? -8.465 3.118 1.284 1.00 98.19 112 ALA A O 1
ATOM 889 N N . SER A 1 113 ? -10.350 4.294 0.948 1.00 97.44 113 SER A N 1
ATOM 890 C CA . SER A 1 113 ? -10.863 4.175 2.308 1.00 97.44 113 SER A CA 1
ATOM 891 C C . SER A 1 113 ? -12.083 3.275 2.318 1.00 97.44 113 SER A C 1
ATOM 893 O O . SER A 1 113 ? -12.979 3.459 1.496 1.00 97.44 113 SER A O 1
ATOM 895 N N . PHE A 1 114 ? -12.134 2.321 3.242 1.00 96.25 114 PHE A N 1
ATOM 896 C CA . PHE A 1 114 ? -13.191 1.319 3.300 1.00 96.25 114 PHE A CA 1
ATOM 897 C C . PHE A 1 114 ? -13.805 1.206 4.687 1.00 96.25 114 PHE A C 1
ATOM 899 O O . PHE A 1 114 ? -13.114 1.312 5.698 1.00 96.25 114 PHE A O 1
ATOM 906 N N . GLU A 1 115 ? -15.091 0.893 4.717 1.00 92.50 115 GLU A N 1
ATOM 907 C CA . GLU A 1 115 ? -15.778 0.354 5.884 1.00 92.50 115 GLU A CA 1
ATOM 908 C C . GLU A 1 115 ? -15.850 -1.173 5.776 1.00 92.50 115 GLU A C 1
ATOM 910 O O . GLU A 1 115 ? -16.052 -1.726 4.691 1.00 92.50 115 GLU A O 1
ATOM 915 N N . LEU A 1 116 ? -15.702 -1.875 6.898 1.00 86.75 116 LEU A N 1
ATOM 916 C CA . LEU A 1 116 ? -15.921 -3.318 6.959 1.00 86.75 116 LEU A CA 1
ATOM 917 C C . LEU A 1 116 ? -17.425 -3.597 7.011 1.00 86.75 116 LEU A C 1
ATOM 919 O O . LEU A 1 116 ? -18.109 -3.163 7.931 1.00 86.75 116 LEU A O 1
ATOM 923 N N . ALA A 1 117 ? -17.941 -4.395 6.074 1.00 74.06 117 ALA A N 1
ATOM 924 C CA . ALA A 1 117 ? -19.381 -4.572 5.852 1.00 74.06 117 ALA A CA 1
ATOM 925 C C . ALA A 1 117 ? -20.177 -5.172 7.038 1.00 74.06 117 ALA A C 1
ATOM 927 O O . ALA A 1 117 ? -21.391 -5.349 6.930 1.00 74.06 117 ALA A O 1
ATOM 928 N N . ARG A 1 118 ? -19.523 -5.571 8.141 1.00 65.25 118 ARG A N 1
ATOM 929 C CA . ARG A 1 118 ? -20.146 -6.296 9.267 1.00 65.25 118 ARG A CA 1
ATOM 930 C C . ARG A 1 118 ? -19.609 -5.931 10.655 1.00 65.25 118 ARG A C 1
ATOM 932 O O . ARG A 1 118 ? -19.913 -6.645 11.609 1.00 65.25 118 ARG A O 1
ATOM 939 N N . THR A 1 119 ? -18.816 -4.872 10.798 1.00 63.81 119 THR A N 1
ATOM 940 C CA . THR A 1 119 ? -18.246 -4.490 12.099 1.00 63.81 119 THR A CA 1
ATOM 941 C C . THR A 1 119 ? -18.335 -2.987 12.329 1.00 63.81 119 THR A C 1
ATOM 943 O O . THR A 1 119 ? -18.055 -2.209 11.427 1.00 63.81 119 THR A O 1
ATOM 946 N N . ASN A 1 120 ? -18.649 -2.576 13.565 1.00 67.94 120 ASN A N 1
ATOM 947 C CA . ASN A 1 120 ? -18.500 -1.187 14.033 1.00 67.94 120 ASN A CA 1
ATOM 948 C C . ASN A 1 120 ? -17.014 -0.863 14.268 1.00 67.94 120 ASN A C 1
ATOM 950 O O . ASN A 1 120 ? -16.597 -0.503 15.369 1.00 67.94 120 ASN A O 1
ATOM 954 N N . SER A 1 121 ? -16.192 -1.100 13.254 1.00 75.44 121 SER A N 1
ATOM 955 C CA . SER A 1 121 ? -14.769 -0.789 13.267 1.00 75.44 121 SER A CA 1
ATOM 956 C C . SER A 1 121 ? -14.555 0.573 12.618 1.00 75.44 121 SER A C 1
ATOM 958 O O . SER A 1 121 ? -15.302 0.920 11.701 1.00 75.44 121 SER A O 1
ATOM 960 N N . PRO A 1 122 ? -13.542 1.344 13.050 1.00 84.31 122 PRO A N 1
ATOM 961 C CA . PRO A 1 122 ? -13.160 2.533 12.306 1.00 84.31 122 PRO A CA 1
ATOM 962 C C . PRO A 1 122 ? -12.820 2.153 10.854 1.00 84.31 122 PRO A C 1
ATOM 964 O O . PRO A 1 122 ? -12.340 1.039 10.611 1.00 84.31 122 PRO A O 1
ATOM 967 N N . PRO A 1 123 ? -13.052 3.057 9.888 1.00 91.31 123 PRO A N 1
ATOM 968 C CA . PRO A 1 123 ? -12.645 2.848 8.511 1.00 91.31 123 PRO A CA 1
ATOM 969 C C . PRO A 1 123 ? -11.158 2.515 8.378 1.00 91.31 123 PRO A C 1
ATOM 971 O O . PRO A 1 123 ? -10.325 2.942 9.177 1.00 91.31 123 PRO A O 1
ATOM 974 N N . LEU A 1 124 ? -10.827 1.789 7.317 1.00 94.19 124 LEU A N 1
ATOM 975 C CA . LEU A 1 124 ? -9.461 1.444 6.946 1.00 94.19 124 LEU A CA 1
ATOM 976 C C . LEU A 1 124 ? -9.035 2.292 5.750 1.00 94.19 124 LEU A C 1
ATOM 978 O O . LEU A 1 124 ? -9.741 2.335 4.745 1.00 94.19 124 LEU A O 1
ATOM 982 N N . ILE A 1 125 ? -7.874 2.932 5.825 1.00 97.06 125 ILE A N 1
ATOM 983 C CA . ILE A 1 125 ? -7.251 3.655 4.718 1.00 97.06 125 ILE A CA 1
ATOM 984 C C . ILE A 1 125 ? -6.138 2.785 4.147 1.00 97.06 125 ILE A C 1
ATOM 986 O O . ILE A 1 125 ? -5.148 2.503 4.821 1.00 97.06 125 ILE A O 1
ATOM 990 N N . PHE A 1 126 ? -6.272 2.408 2.881 1.00 98.12 126 PHE A N 1
ATOM 991 C CA . PHE A 1 126 ? -5.218 1.757 2.121 1.00 98.12 126 PHE A CA 1
ATOM 992 C C . PHE A 1 126 ? -4.476 2.785 1.281 1.00 98.12 126 PHE A C 1
ATOM 994 O O . PHE A 1 126 ? -5.083 3.521 0.502 1.00 98.12 126 PHE A O 1
ATOM 1001 N N . VAL A 1 127 ? -3.156 2.804 1.426 1.00 98.25 127 VAL A N 1
ATOM 1002 C CA . VAL A 1 127 ? -2.240 3.627 0.638 1.00 98.25 127 VAL A CA 1
ATOM 1003 C C . VAL A 1 127 ? -1.425 2.703 -0.255 1.00 98.25 127 VAL A C 1
ATOM 1005 O O . VAL A 1 127 ? -0.790 1.771 0.238 1.00 98.25 127 VAL A O 1
ATOM 1008 N N . ASN A 1 128 ? -1.439 2.967 -1.559 1.00 98.06 128 ASN A N 1
ATOM 1009 C CA . ASN A 1 128 ? -0.596 2.292 -2.535 1.00 98.06 128 ASN A CA 1
ATOM 1010 C C . ASN A 1 128 ? 0.335 3.303 -3.213 1.00 98.06 128 ASN A C 1
ATOM 1012 O O . ASN A 1 128 ? -0.131 4.275 -3.811 1.00 98.06 128 ASN A O 1
ATOM 1016 N N . SER A 1 129 ? 1.645 3.070 -3.141 1.00 95.00 129 SER A N 1
ATOM 1017 C CA . SER A 1 129 ? 2.648 3.936 -3.764 1.00 95.00 129 SER A CA 1
ATOM 1018 C C . SER A 1 129 ? 3.774 3.153 -4.431 1.00 95.00 129 SER A C 1
ATOM 1020 O O . SER A 1 129 ? 4.211 2.127 -3.915 1.00 95.00 129 SER A O 1
ATOM 1022 N N . GLN A 1 130 ? 4.315 3.722 -5.508 1.00 92.06 130 GLN A N 1
ATOM 1023 C CA . GLN A 1 130 ? 5.606 3.343 -6.079 1.00 92.06 130 GLN A CA 1
ATOM 1024 C C . GLN A 1 130 ? 6.537 4.553 -5.954 1.00 92.06 130 GLN A C 1
ATOM 1026 O O . GLN A 1 130 ? 6.226 5.630 -6.472 1.00 92.06 130 GLN A O 1
ATOM 1031 N N . LEU A 1 131 ? 7.616 4.417 -5.180 1.00 90.69 131 LEU A N 1
ATOM 1032 C CA . LEU A 1 131 ? 8.545 5.515 -4.896 1.00 90.69 131 LEU A CA 1
ATOM 1033 C C . LEU A 1 131 ? 9.672 5.595 -5.931 1.00 90.69 131 LEU A C 1
ATOM 1035 O O . LEU A 1 131 ? 9.894 4.663 -6.701 1.00 90.69 131 LEU A O 1
ATOM 1039 N N . GLU A 1 132 ? 10.409 6.709 -5.914 1.00 87.00 132 GLU A N 1
ATOM 1040 C CA . GLU A 1 132 ? 11.504 6.982 -6.849 1.00 87.00 132 GLU A CA 1
ATOM 1041 C C . GLU A 1 132 ? 12.532 5.844 -6.898 1.00 87.00 132 GLU A C 1
ATOM 1043 O O . GLU A 1 132 ? 13.099 5.447 -5.875 1.00 87.00 132 GLU A O 1
ATOM 1048 N N . GLN A 1 133 ? 12.813 5.364 -8.108 1.00 81.69 133 GLN A N 1
ATOM 1049 C CA . GLN A 1 133 ? 13.779 4.300 -8.364 1.00 81.69 133 GLN A CA 1
ATOM 1050 C C . GLN A 1 133 ? 15.237 4.794 -8.357 1.00 81.69 133 GLN A C 1
ATOM 1052 O O . GLN A 1 133 ? 15.538 5.980 -8.486 1.00 81.69 133 GLN A O 1
ATOM 1057 N N . GLY A 1 134 ? 16.177 3.855 -8.235 1.00 71.06 134 GLY A N 1
ATOM 1058 C CA . GLY A 1 134 ? 17.611 4.123 -8.366 1.00 71.06 134 GLY A CA 1
ATOM 1059 C C . GLY A 1 134 ? 18.290 4.686 -7.110 1.00 71.06 134 GLY A C 1
ATOM 1060 O O . GLY A 1 134 ? 17.670 5.216 -6.184 1.00 71.06 134 GLY A O 1
ATOM 1061 N N . VAL A 1 135 ? 19.618 4.555 -7.065 1.00 66.31 135 VAL A N 1
ATOM 1062 C CA . VAL A 1 135 ? 20.429 4.861 -5.870 1.00 66.31 135 VAL A CA 1
ATOM 1063 C C . VAL A 1 135 ? 20.395 6.353 -5.520 1.00 66.31 135 VAL A C 1
ATOM 1065 O O . VAL A 1 135 ? 20.275 6.712 -4.351 1.00 66.31 135 VAL A O 1
ATOM 1068 N N . LEU A 1 136 ? 20.414 7.226 -6.531 1.00 70.56 136 LEU A N 1
ATOM 1069 C CA . LEU A 1 136 ? 20.395 8.684 -6.350 1.00 70.56 136 LEU A CA 1
ATOM 1070 C C . LEU A 1 136 ? 19.024 9.227 -5.902 1.00 70.56 136 LEU A C 1
ATOM 1072 O O . LEU A 1 136 ? 18.934 10.371 -5.467 1.00 70.56 136 LEU A O 1
ATOM 1076 N N . GLY A 1 137 ? 17.970 8.405 -5.945 1.00 78.25 137 GLY A N 1
ATOM 1077 C CA . GLY A 1 137 ? 16.611 8.785 -5.555 1.00 78.25 137 GLY A CA 1
ATOM 1078 C C . GLY A 1 137 ? 16.357 8.849 -4.044 1.00 78.25 137 GLY A C 1
ATOM 1079 O O . GLY A 1 137 ? 15.232 9.123 -3.642 1.00 78.25 137 GLY A O 1
ATOM 1080 N N . ALA A 1 138 ? 17.350 8.604 -3.178 1.00 82.69 138 ALA A N 1
ATOM 1081 C CA . ALA A 1 138 ? 17.130 8.476 -1.729 1.00 82.69 138 ALA A CA 1
ATOM 1082 C C . ALA A 1 138 ? 16.493 9.724 -1.083 1.00 82.69 138 ALA A C 1
ATOM 1084 O O . ALA A 1 138 ? 15.550 9.600 -0.300 1.00 82.69 138 ALA A O 1
ATOM 1085 N N . GLY A 1 139 ? 16.962 10.924 -1.446 1.00 84.50 139 GLY A N 1
ATOM 1086 C CA . GLY A 1 139 ? 16.374 12.182 -0.969 1.00 84.50 139 GLY A CA 1
ATOM 1087 C C . GLY A 1 139 ? 14.942 12.387 -1.473 1.00 84.50 139 GLY A C 1
ATOM 1088 O O . GLY A 1 139 ? 14.059 12.771 -0.707 1.00 84.50 139 GLY A O 1
ATOM 1089 N N . THR A 1 140 ? 14.693 12.046 -2.739 1.00 88.62 140 THR A N 1
ATOM 1090 C CA . THR A 1 140 ? 13.362 12.094 -3.355 1.00 88.62 140 THR A CA 1
ATOM 1091 C C . THR A 1 140 ? 12.393 11.154 -2.646 1.00 88.62 140 THR A C 1
ATOM 1093 O O . THR A 1 140 ? 11.305 11.581 -2.273 1.00 88.62 140 THR A O 1
ATOM 1096 N N . ARG A 1 141 ? 12.801 9.912 -2.359 1.00 90.50 141 ARG A N 1
ATOM 1097 C CA . ARG A 1 141 ? 11.975 8.946 -1.621 1.00 90.50 141 ARG A CA 1
ATOM 1098 C C . ARG A 1 141 ? 11.606 9.440 -0.226 1.00 90.50 141 ARG A C 1
ATOM 1100 O O . ARG A 1 141 ? 10.458 9.310 0.181 1.00 90.50 141 ARG A O 1
ATOM 1107 N N . LEU A 1 142 ? 12.551 10.039 0.503 1.00 91.50 142 LEU A N 1
ATOM 1108 C CA . LEU A 1 142 ? 12.271 10.635 1.816 1.00 91.50 142 LEU A CA 1
ATOM 1109 C C . LEU A 1 142 ? 11.227 11.753 1.730 1.00 91.50 142 LEU A C 1
ATOM 1111 O O . LEU A 1 142 ? 10.302 11.806 2.541 1.00 91.50 142 LEU A O 1
ATOM 1115 N N . PHE A 1 143 ? 11.358 12.635 0.739 1.00 91.25 143 PHE A N 1
ATOM 1116 C CA . PHE A 1 143 ? 10.382 13.693 0.494 1.00 91.25 143 PHE A CA 1
ATOM 1117 C C . PHE A 1 143 ? 8.999 13.120 0.150 1.00 91.25 143 PHE A C 1
ATOM 1119 O O . PHE A 1 143 ? 8.000 13.530 0.739 1.00 91.25 143 PHE A O 1
ATOM 1126 N N . GLN A 1 144 ? 8.945 12.117 -0.733 1.00 92.94 144 GLN A N 1
ATOM 1127 C CA . GLN A 1 144 ? 7.710 11.421 -1.100 1.00 92.94 144 GLN A CA 1
ATOM 1128 C C . GLN A 1 144 ? 7.030 10.789 0.118 1.00 92.94 144 GLN A C 1
ATOM 1130 O O . GLN A 1 144 ? 5.839 11.012 0.318 1.00 92.94 144 GLN A O 1
ATOM 1135 N N . VAL A 1 145 ? 7.775 10.061 0.958 1.00 95.50 145 VAL A N 1
ATOM 1136 C CA . VAL A 1 145 ? 7.235 9.424 2.169 1.00 95.50 145 VAL A CA 1
ATOM 1137 C C . VAL A 1 145 ? 6.602 10.455 3.104 1.00 95.50 145 VAL A C 1
ATOM 1139 O O . VAL A 1 145 ? 5.472 10.269 3.553 1.00 95.50 145 VAL A O 1
ATOM 1142 N N . ASN A 1 146 ? 7.286 11.573 3.356 1.00 95.00 146 ASN A N 1
ATOM 1143 C CA . ASN A 1 146 ? 6.757 12.624 4.225 1.00 95.00 146 ASN A CA 1
ATOM 1144 C C . ASN A 1 146 ? 5.466 13.247 3.671 1.00 95.00 146 ASN A C 1
ATOM 1146 O O . ASN A 1 146 ? 4.505 13.422 4.419 1.00 95.00 146 ASN A O 1
ATOM 1150 N N . ASN A 1 147 ? 5.416 13.534 2.368 1.00 95.00 147 ASN A N 1
ATOM 1151 C CA . ASN A 1 147 ? 4.225 14.117 1.751 1.00 95.00 147 ASN A CA 1
ATOM 1152 C C . ASN A 1 147 ? 3.051 13.138 1.735 1.00 95.00 147 ASN A C 1
ATOM 1154 O O . ASN A 1 147 ? 1.939 13.511 2.097 1.00 95.00 147 ASN A O 1
ATOM 1158 N N . ILE A 1 148 ? 3.286 11.878 1.352 1.00 96.44 148 ILE A N 1
ATOM 1159 C CA . ILE A 1 148 ? 2.239 10.849 1.353 1.00 96.44 148 ILE A CA 1
ATOM 1160 C C . ILE A 1 148 ? 1.692 10.668 2.771 1.00 96.44 148 ILE A C 1
ATOM 1162 O O . ILE A 1 148 ? 0.476 10.609 2.951 1.00 96.44 148 ILE A O 1
ATOM 1166 N N . HIS A 1 149 ? 2.557 10.659 3.788 1.00 96.69 149 HIS A N 1
ATOM 1167 C CA . HIS A 1 149 ? 2.129 10.609 5.182 1.00 96.69 149 HIS A CA 1
ATOM 1168 C C . HIS A 1 149 ? 1.265 11.819 5.571 1.00 96.69 149 HIS A C 1
ATOM 1170 O O . HIS A 1 149 ? 0.210 11.654 6.183 1.00 96.69 149 HIS A O 1
ATOM 1176 N N . GLU A 1 150 ? 1.659 13.036 5.190 1.00 96.19 150 GLU A N 1
ATOM 1177 C CA . GLU A 1 150 ? 0.860 14.231 5.465 1.00 96.19 150 GLU A CA 1
ATOM 1178 C C . GLU A 1 150 ? -0.522 14.170 4.801 1.00 96.19 150 GLU A C 1
ATOM 1180 O O . GLU A 1 150 ? -1.529 14.443 5.457 1.00 96.19 150 GLU A O 1
ATOM 1185 N N . ILE A 1 151 ? -0.584 13.759 3.533 1.00 96.19 151 ILE A N 1
ATOM 1186 C CA . ILE A 1 151 ? -1.847 13.560 2.814 1.00 96.19 151 ILE A CA 1
ATOM 1187 C C . ILE A 1 151 ? -2.695 12.485 3.496 1.00 96.19 151 ILE A C 1
ATOM 1189 O O . ILE A 1 151 ? -3.885 12.702 3.705 1.00 96.19 151 ILE A O 1
ATOM 1193 N N . THR A 1 152 ? -2.088 11.377 3.921 1.00 96.75 152 THR A N 1
ATOM 1194 C CA . THR A 1 152 ? -2.782 10.303 4.645 1.00 96.75 152 THR A CA 1
ATOM 1195 C C . THR A 1 152 ? -3.433 10.824 5.925 1.00 96.75 152 THR A C 1
ATOM 1197 O O . THR A 1 152 ? -4.606 10.550 6.164 1.00 96.75 152 THR A O 1
ATOM 1200 N N . ARG A 1 153 ? -2.724 11.648 6.713 1.00 96.12 153 ARG A N 1
ATOM 1201 C CA . ARG A 1 153 ? -3.298 12.284 7.913 1.00 96.12 153 ARG A CA 1
ATOM 1202 C C . ARG A 1 153 ? -4.472 13.199 7.574 1.00 96.12 153 ARG A C 1
ATOM 1204 O O . ARG A 1 153 ? -5.486 13.156 8.257 1.00 96.12 153 ARG A O 1
ATOM 1211 N N . ARG A 1 154 ? -4.367 13.994 6.503 1.00 96.50 154 ARG A N 1
ATOM 1212 C CA . ARG A 1 154 ? -5.469 14.866 6.055 1.00 96.50 154 ARG A CA 1
ATOM 1213 C C . ARG A 1 154 ? -6.699 14.061 5.629 1.00 96.50 154 ARG A C 1
ATOM 1215 O O . ARG A 1 154 ? -7.812 14.487 5.912 1.00 96.50 154 ARG A O 1
ATOM 1222 N N . ILE A 1 155 ? -6.508 12.911 4.978 1.00 95.69 155 ILE A N 1
ATOM 1223 C CA . ILE A 1 155 ? -7.602 11.989 4.633 1.00 95.69 155 ILE A CA 1
ATOM 1224 C C . ILE A 1 155 ? -8.237 11.427 5.906 1.00 95.69 155 ILE A C 1
ATOM 1226 O O . ILE A 1 155 ? -9.456 11.464 6.030 1.00 95.69 155 ILE A O 1
ATOM 1230 N N . ALA A 1 156 ? -7.431 10.964 6.867 1.00 94.25 156 ALA A N 1
ATOM 1231 C CA . ALA A 1 156 ? -7.934 10.449 8.139 1.00 94.25 156 ALA A CA 1
ATOM 1232 C C . ALA A 1 156 ? -8.780 11.491 8.886 1.00 94.25 156 ALA A C 1
ATOM 1234 O O . ALA A 1 156 ? -9.917 11.201 9.246 1.00 94.25 156 ALA A O 1
ATOM 1235 N N . THR A 1 157 ? -8.286 12.726 9.017 1.00 94.75 157 THR A N 1
ATOM 1236 C CA . THR A 1 157 ? -9.032 13.827 9.645 1.00 94.75 157 THR A CA 1
ATOM 1237 C C . THR A 1 157 ? -10.326 14.166 8.898 1.00 94.75 157 THR A C 1
ATOM 1239 O O . THR A 1 157 ? -11.345 14.422 9.534 1.00 94.75 157 THR A O 1
ATOM 1242 N N . ASP A 1 158 ? -10.323 14.154 7.561 1.00 94.44 158 ASP A N 1
ATOM 1243 C CA . ASP A 1 158 ? -11.547 14.379 6.778 1.00 94.44 158 ASP A CA 1
ATOM 1244 C C . ASP A 1 158 ? -12.592 13.281 7.031 1.00 94.44 158 ASP A C 1
ATOM 1246 O O . ASP A 1 158 ? -13.770 13.575 7.227 1.00 94.44 158 ASP A O 1
ATOM 1250 N N . LEU A 1 159 ? -12.170 12.014 7.092 1.00 92.31 159 LEU A N 1
ATOM 1251 C CA . LEU A 1 159 ? -13.063 10.898 7.408 1.00 92.31 159 LEU A CA 1
ATOM 1252 C C . LEU A 1 159 ? -13.609 10.989 8.839 1.00 92.31 159 LEU A C 1
ATOM 1254 O O . LEU A 1 159 ? -14.807 10.800 9.041 1.00 92.31 159 LEU A O 1
ATOM 1258 N N . GLU A 1 160 ? -12.768 11.324 9.819 1.00 91.69 160 GLU A N 1
ATOM 1259 C CA . GLU A 1 160 ? -13.187 11.538 11.211 1.00 91.69 160 GLU A CA 1
ATOM 1260 C C . GLU A 1 160 ? -14.287 12.592 11.315 1.00 91.69 160 GLU A C 1
ATOM 1262 O O . GLU A 1 160 ? -15.298 12.369 11.981 1.00 91.69 160 GLU A O 1
ATOM 1267 N N . GLN A 1 161 ? -14.120 13.715 10.613 1.00 90.62 161 GLN A N 1
ATOM 1268 C CA . GLN A 1 161 ? -15.087 14.810 10.611 1.00 90.62 161 GLN A CA 1
ATOM 1269 C C . GLN A 1 161 ? -16.380 14.443 9.879 1.00 90.62 161 GLN A C 1
ATOM 1271 O O . GLN A 1 161 ? -17.467 14.742 10.371 1.00 90.62 161 GLN A O 1
ATOM 1276 N N . ARG A 1 162 ? -16.282 13.790 8.715 1.00 88.62 162 ARG A N 1
ATOM 1277 C CA . ARG A 1 162 ? -17.444 13.432 7.885 1.00 88.62 162 ARG A CA 1
ATOM 1278 C C . ARG A 1 162 ? -18.313 12.346 8.506 1.00 88.62 162 ARG A C 1
ATOM 1280 O O . ARG A 1 162 ? -19.529 12.381 8.332 1.00 88.62 162 ARG A O 1
ATOM 1287 N N . PHE A 1 163 ? -17.700 11.389 9.197 1.00 86.19 163 PHE A N 1
ATOM 1288 C CA . PHE A 1 163 ? -18.390 10.231 9.769 1.00 86.19 163 PHE A CA 1
ATOM 1289 C C . PHE A 1 163 ? -18.521 10.291 11.296 1.00 86.19 163 PHE A C 1
ATOM 1291 O O . PHE A 1 163 ? -19.037 9.349 11.889 1.00 86.19 163 PHE A O 1
ATOM 1298 N N . PHE A 1 164 ? -18.094 11.390 11.933 1.00 85.75 164 PHE A N 1
ATOM 1299 C CA . PHE A 1 164 ? -18.121 11.580 13.391 1.00 85.75 164 PHE A CA 1
ATOM 1300 C C . PHE A 1 164 ? -17.498 10.396 14.146 1.00 85.75 164 PHE A C 1
ATOM 1302 O O . PHE A 1 164 ? -18.075 9.856 15.094 1.00 85.75 164 PHE A O 1
ATOM 1309 N N . LEU A 1 165 ? -16.326 9.955 13.683 1.00 81.38 165 LEU A N 1
ATOM 1310 C CA . LEU A 1 165 ? -15.682 8.751 14.197 1.00 81.38 165 LEU A CA 1
ATOM 1311 C C . LEU A 1 165 ? -15.181 8.966 15.630 1.00 81.38 165 LEU A C 1
ATOM 1313 O O . LEU A 1 165 ? -14.572 9.984 15.948 1.00 81.38 165 LEU A O 1
ATOM 1317 N N . GLN A 1 166 ? -15.399 7.970 16.489 1.00 79.62 166 GLN A N 1
ATOM 1318 C CA . GLN A 1 166 ? -14.871 7.967 17.860 1.00 79.62 166 GLN A CA 1
ATOM 1319 C C . GLN A 1 166 ? -13.380 7.608 17.919 1.00 79.62 166 GLN A C 1
ATOM 1321 O O . GLN A 1 166 ? -12.710 7.900 18.907 1.00 79.62 166 GLN A O 1
ATOM 1326 N N . SER A 1 167 ? -12.864 6.962 16.874 1.00 81.75 167 SER A N 1
ATOM 1327 C CA . SER A 1 167 ? -11.466 6.570 16.734 1.00 81.75 167 SER A CA 1
ATOM 1328 C C . SER A 1 167 ? -10.961 6.880 15.329 1.00 81.75 167 SER A C 1
ATOM 1330 O O . SER A 1 167 ? -11.718 6.845 14.357 1.00 81.75 167 SER A O 1
ATOM 1332 N N . SER A 1 168 ? -9.666 7.185 15.236 1.00 86.25 168 SER A N 1
ATOM 1333 C CA . SER A 1 168 ? -9.019 7.489 13.962 1.00 86.25 168 SER A CA 1
ATOM 1334 C C . SER A 1 168 ? -9.039 6.273 13.028 1.00 86.25 168 SER A C 1
ATOM 1336 O O . SER A 1 168 ? -8.859 5.147 13.510 1.00 86.25 168 SER A O 1
ATOM 1338 N N . PRO A 1 169 ? -9.246 6.467 11.712 1.00 90.31 169 PRO A N 1
ATOM 1339 C CA . PRO A 1 169 ? -9.099 5.410 10.724 1.00 90.31 169 PRO A CA 1
ATOM 1340 C C . PRO A 1 169 ? -7.736 4.719 10.811 1.00 90.31 169 PRO A C 1
ATOM 1342 O O . PRO A 1 169 ? -6.698 5.373 10.937 1.00 90.31 169 PRO A O 1
ATOM 1345 N N . GLU A 1 170 ? -7.716 3.394 10.687 1.00 90.62 170 GLU A N 1
ATOM 1346 C CA . GLU A 1 170 ? -6.447 2.667 10.634 1.00 90.62 170 GLU A CA 1
ATOM 1347 C C . GLU A 1 170 ? -5.820 2.793 9.245 1.00 90.62 170 GLU A C 1
ATOM 1349 O O . GLU A 1 170 ? -6.514 2.784 8.229 1.00 90.62 170 GLU A O 1
ATOM 1354 N N . VAL A 1 171 ? -4.491 2.884 9.186 1.00 94.75 171 VAL A N 1
ATOM 1355 C CA . VAL A 1 171 ? -3.753 3.045 7.929 1.00 94.75 171 VAL A CA 1
ATOM 1356 C C . VAL A 1 171 ? -2.945 1.790 7.623 1.00 94.75 171 VAL A C 1
ATOM 1358 O O . VAL A 1 171 ? -2.138 1.341 8.441 1.00 94.75 171 VAL A O 1
ATOM 1361 N N . ILE A 1 172 ? -3.121 1.280 6.406 1.00 96.38 172 ILE A N 1
ATOM 1362 C CA . ILE A 1 172 ? -2.329 0.209 5.806 1.00 96.38 172 ILE A CA 1
ATOM 1363 C C . ILE A 1 172 ? -1.657 0.784 4.561 1.00 96.38 172 ILE A C 1
ATOM 1365 O O . ILE A 1 172 ? -2.323 1.159 3.599 1.00 96.38 172 ILE A O 1
ATOM 1369 N N . TRP A 1 173 ? -0.333 0.857 4.561 1.00 97.50 173 TRP A N 1
ATOM 1370 C CA . TRP A 1 173 ? 0.439 1.419 3.459 1.00 97.50 173 TRP A CA 1
ATOM 1371 C C . TRP A 1 173 ? 1.335 0.354 2.844 1.00 97.50 173 TRP A C 1
ATOM 1373 O O . TRP A 1 173 ? 2.351 -0.025 3.419 1.00 97.50 173 TRP A O 1
ATOM 1383 N N . GLY A 1 174 ? 0.966 -0.123 1.658 1.00 96.06 174 GLY A N 1
ATOM 1384 C CA . GLY A 1 174 ? 1.795 -1.035 0.878 1.00 96.06 174 GLY A CA 1
ATOM 1385 C C . GLY A 1 174 ? 2.319 -0.395 -0.398 1.00 96.06 174 GLY A C 1
ATOM 1386 O O . GLY A 1 174 ? 1.793 0.608 -0.879 1.00 96.06 174 GLY A O 1
ATOM 1387 N N . GLY A 1 175 ? 3.378 -0.966 -0.952 1.00 93.94 175 GLY A N 1
ATOM 1388 C CA . GLY A 1 175 ? 3.960 -0.420 -2.166 1.00 93.94 175 GLY A CA 1
ATOM 1389 C C . GLY A 1 175 ? 5.331 -0.966 -2.498 1.00 93.94 175 GLY A C 1
ATOM 1390 O O . GLY A 1 175 ? 5.943 -1.673 -1.696 1.00 93.94 175 GLY A O 1
ATOM 1391 N N . ASP A 1 176 ? 5.826 -0.560 -3.662 1.00 91.06 176 ASP A N 1
ATOM 1392 C CA . ASP A 1 176 ? 7.243 -0.631 -3.990 1.00 91.06 176 ASP A CA 1
ATOM 1393 C C . ASP A 1 176 ? 7.924 0.662 -3.527 1.00 91.06 176 ASP A C 1
ATOM 1395 O O . ASP A 1 176 ? 7.743 1.743 -4.095 1.00 91.06 176 ASP A O 1
ATOM 1399 N N . PHE A 1 177 ? 8.697 0.562 -2.450 1.00 91.69 177 PHE A N 1
ATOM 1400 C CA . PHE A 1 177 ? 9.389 1.704 -1.869 1.00 91.69 177 PHE A CA 1
ATOM 1401 C C . PHE A 1 177 ? 10.742 1.964 -2.532 1.00 91.69 177 PHE A C 1
ATOM 1403 O O . PHE A 1 177 ? 11.386 2.957 -2.186 1.00 91.69 177 PHE A O 1
ATOM 1410 N N . ASN A 1 178 ? 11.202 1.098 -3.445 1.00 87.25 178 ASN A N 1
ATOM 1411 C CA . ASN A 1 178 ? 12.516 1.202 -4.081 1.00 87.25 178 ASN A CA 1
ATOM 1412 C C . ASN A 1 178 ? 13.652 1.466 -3.071 1.00 87.25 178 ASN A C 1
ATOM 1414 O O . ASN A 1 178 ? 14.598 2.220 -3.323 1.00 87.25 178 ASN A O 1
ATOM 1418 N N . THR A 1 179 ? 13.535 0.883 -1.875 1.00 88.50 179 THR A N 1
ATOM 1419 C CA . THR A 1 179 ? 14.445 1.130 -0.759 1.00 88.50 179 THR A CA 1
ATOM 1420 C C . THR A 1 179 ? 14.707 -0.141 0.032 1.00 88.50 179 THR A C 1
ATOM 1422 O O . THR A 1 179 ? 13.821 -0.970 0.219 1.00 88.50 179 THR A O 1
ATOM 1425 N N . LEU A 1 180 ? 15.939 -0.293 0.496 1.00 87.31 180 LEU A N 1
ATOM 1426 C CA . LEU A 1 180 ? 16.344 -1.388 1.365 1.00 87.31 180 LEU A CA 1
ATOM 1427 C C . LEU A 1 180 ? 16.037 -1.041 2.822 1.00 87.31 180 LEU A C 1
ATOM 1429 O O . LEU A 1 180 ? 15.938 0.134 3.180 1.00 87.31 180 LEU A O 1
ATOM 1433 N N . SER A 1 181 ? 15.930 -2.064 3.666 1.00 86.25 181 SER A N 1
ATOM 1434 C CA . SER A 1 181 ? 15.594 -1.906 5.084 1.00 86.25 181 SER A CA 1
ATOM 1435 C C . SER A 1 181 ? 16.647 -1.146 5.904 1.00 86.25 181 SER A C 1
ATOM 1437 O O . SER A 1 181 ? 16.345 -0.641 6.981 1.00 86.25 181 SER A O 1
ATOM 1439 N N . ASP A 1 182 ? 17.885 -1.062 5.417 1.00 82.88 182 ASP A N 1
ATOM 1440 C CA . ASP A 1 182 ? 18.995 -0.325 6.031 1.00 82.88 182 ASP A CA 1
ATOM 1441 C C . ASP A 1 182 ? 19.114 1.129 5.536 1.00 82.88 182 ASP A C 1
ATOM 1443 O O . ASP A 1 182 ? 19.964 1.881 6.016 1.00 82.88 182 ASP A O 1
ATOM 1447 N N . LEU A 1 183 ? 18.257 1.555 4.601 1.00 87.06 183 LEU A N 1
ATOM 1448 C CA . LEU A 1 183 ? 18.280 2.909 4.055 1.00 87.06 183 LEU A CA 1
ATOM 1449 C C . LEU A 1 183 ? 17.369 3.880 4.831 1.00 87.06 183 LEU A C 1
ATOM 1451 O O . LEU A 1 183 ? 16.344 3.477 5.387 1.00 87.06 183 LEU A O 1
ATOM 1455 N N . PRO A 1 184 ? 17.669 5.198 4.796 1.00 90.12 184 PRO A N 1
ATOM 1456 C CA . PRO A 1 184 ? 16.920 6.208 5.548 1.00 90.12 184 PRO A CA 1
ATOM 1457 C C . PRO A 1 184 ? 15.416 6.260 5.253 1.00 90.12 184 PRO A C 1
ATOM 1459 O O . PRO A 1 184 ? 14.623 6.622 6.116 1.00 90.12 184 PRO A O 1
ATOM 1462 N N . THR A 1 185 ? 14.990 5.921 4.033 1.00 91.62 185 THR A N 1
ATOM 1463 C CA . THR A 1 185 ? 13.562 5.888 3.679 1.00 91.62 185 THR A CA 1
ATOM 1464 C C . THR A 1 185 ? 12.806 4.853 4.514 1.00 91.62 185 THR A C 1
ATOM 1466 O O . THR A 1 185 ? 11.693 5.129 4.956 1.00 91.62 185 THR A O 1
ATOM 1469 N N . TYR A 1 186 ? 13.418 3.695 4.778 1.00 92.31 186 TYR A N 1
ATOM 1470 C CA . TYR A 1 186 ? 12.823 2.658 5.615 1.00 92.31 186 TYR A CA 1
ATOM 1471 C C . TYR A 1 186 ? 12.754 3.088 7.081 1.00 92.31 186 TYR A C 1
ATOM 1473 O O . TYR A 1 186 ? 11.692 3.021 7.701 1.00 92.31 186 TYR A O 1
ATOM 1481 N N . SER A 1 187 ? 13.859 3.607 7.633 1.00 92.62 187 SER A N 1
ATOM 1482 C CA . SER A 1 187 ? 13.876 4.104 9.016 1.00 92.62 187 SER A CA 1
ATOM 1483 C C . SER A 1 187 ? 12.866 5.233 9.224 1.00 92.62 187 SER A C 1
ATOM 1485 O O . SER A 1 187 ? 12.218 5.298 10.269 1.00 92.62 187 SER A O 1
ATOM 1487 N N . ARG A 1 188 ? 12.655 6.069 8.201 1.00 95.19 188 ARG A N 1
ATOM 1488 C CA . ARG A 1 188 ? 11.676 7.151 8.247 1.00 95.19 188 ARG A CA 1
ATOM 1489 C C . ARG A 1 188 ? 10.244 6.653 8.439 1.00 95.19 188 ARG A C 1
ATOM 1491 O O . ARG A 1 188 ? 9.496 7.282 9.178 1.00 95.19 188 ARG A O 1
ATOM 1498 N N . MET A 1 189 ? 9.861 5.525 7.841 1.00 95.56 189 MET A N 1
ATOM 1499 C CA . MET A 1 189 ? 8.534 4.934 8.071 1.00 95.56 189 MET A CA 1
ATOM 1500 C C . MET A 1 189 ? 8.313 4.608 9.552 1.00 95.56 189 MET A C 1
ATOM 1502 O O . MET A 1 189 ? 7.263 4.926 10.110 1.00 95.56 189 MET A O 1
ATOM 1506 N N . ARG A 1 190 ? 9.340 4.067 10.217 1.00 91.25 190 ARG A N 1
ATOM 1507 C CA . ARG A 1 190 ? 9.303 3.784 11.657 1.00 91.25 190 ARG A CA 1
ATOM 1508 C C . ARG A 1 190 ? 9.164 5.046 12.502 1.00 91.25 190 ARG A C 1
ATOM 1510 O O . ARG A 1 190 ? 8.364 5.067 13.432 1.00 91.25 190 ARG A O 1
ATOM 1517 N N . GLU A 1 191 ? 9.903 6.102 12.170 1.00 93.25 191 GLU A N 1
ATOM 1518 C CA . GLU A 1 191 ? 9.789 7.407 12.844 1.00 93.25 191 GLU A CA 1
ATOM 1519 C C . GLU A 1 191 ? 8.397 8.034 12.693 1.00 93.25 191 GLU A C 1
ATOM 1521 O O . GLU A 1 191 ? 7.943 8.752 13.579 1.00 93.25 191 GLU A O 1
ATOM 1526 N N . LEU A 1 192 ? 7.711 7.751 11.583 1.00 94.25 192 LEU A N 1
ATOM 1527 C CA . LEU A 1 192 ? 6.337 8.185 11.327 1.00 94.25 192 LEU A CA 1
ATOM 1528 C C . LEU A 1 192 ? 5.280 7.304 12.019 1.00 94.25 192 LEU A C 1
ATOM 1530 O O . LEU A 1 192 ? 4.087 7.499 11.792 1.00 94.25 192 LEU A O 1
ATOM 1534 N N . GLY A 1 193 ? 5.698 6.351 12.857 1.00 92.81 193 GLY A N 1
ATOM 1535 C CA . GLY A 1 193 ? 4.798 5.488 13.620 1.00 92.81 193 GLY A CA 1
ATOM 1536 C C . GLY A 1 193 ? 4.275 4.283 12.841 1.00 92.81 193 GLY A C 1
ATOM 1537 O O . GLY A 1 193 ? 3.227 3.752 13.200 1.00 92.81 193 GLY A O 1
ATOM 1538 N N . PHE A 1 194 ? 4.980 3.843 11.796 1.00 94.56 194 PHE A N 1
ATOM 1539 C CA . PHE A 1 194 ? 4.634 2.639 11.044 1.00 94.56 194 PHE A CA 1
ATOM 1540 C C . PHE A 1 194 ? 5.588 1.479 11.322 1.00 94.56 194 PHE A C 1
ATOM 1542 O O . PHE A 1 194 ? 6.788 1.657 11.508 1.00 94.56 194 PHE A O 1
ATOM 1549 N N . SER A 1 195 ? 5.057 0.263 11.273 1.00 91.31 195 SER A N 1
ATOM 1550 C CA . SER A 1 195 ? 5.820 -0.975 11.402 1.00 91.31 195 SER A CA 1
ATOM 1551 C C . SER A 1 195 ? 5.572 -1.876 10.196 1.00 91.31 195 SER A C 1
ATOM 1553 O O . SER A 1 195 ? 4.434 -2.032 9.752 1.00 91.31 195 SER A O 1
ATOM 1555 N N . ASN A 1 196 ? 6.643 -2.454 9.649 1.00 90.25 196 ASN A N 1
ATOM 1556 C CA . ASN A 1 196 ? 6.558 -3.411 8.549 1.00 90.25 196 ASN A CA 1
ATOM 1557 C C . ASN A 1 196 ? 5.967 -4.735 9.052 1.00 90.25 196 ASN A C 1
ATOM 1559 O O . ASN A 1 196 ? 6.460 -5.310 10.024 1.00 90.25 196 ASN A O 1
ATOM 1563 N N . VAL A 1 197 ? 4.936 -5.242 8.377 1.00 84.44 197 VAL A N 1
ATOM 1564 C CA . VAL A 1 197 ? 4.236 -6.478 8.760 1.00 84.44 197 VAL A CA 1
ATOM 1565 C C . VAL A 1 197 ? 5.183 -7.681 8.776 1.00 84.44 197 VAL A C 1
ATOM 1567 O O . VAL A 1 197 ? 5.077 -8.528 9.661 1.00 84.44 197 VAL A O 1
ATOM 1570 N N . PHE A 1 198 ? 6.141 -7.750 7.849 1.00 80.19 198 PHE A N 1
ATOM 1571 C CA . PHE A 1 198 ? 7.090 -8.868 7.792 1.00 80.19 198 PHE A CA 1
ATOM 1572 C C . PHE A 1 198 ? 8.043 -8.882 8.999 1.00 80.19 198 PHE A C 1
ATOM 1574 O O . PHE A 1 198 ? 8.249 -9.938 9.600 1.00 80.19 198 PHE A O 1
ATOM 1581 N N . ASP A 1 199 ? 8.526 -7.710 9.428 1.00 79.75 199 ASP A N 1
ATOM 1582 C CA . ASP A 1 199 ? 9.360 -7.563 10.630 1.00 79.75 199 ASP A CA 1
ATOM 1583 C C . ASP A 1 199 ? 8.589 -7.967 11.893 1.00 79.75 199 ASP A C 1
ATOM 1585 O O . ASP A 1 199 ? 9.108 -8.692 12.743 1.00 79.75 199 ASP A O 1
ATOM 1589 N N . ILE A 1 200 ? 7.328 -7.530 11.995 1.00 75.31 200 ILE A N 1
ATOM 1590 C CA . ILE A 1 200 ? 6.426 -7.859 13.106 1.00 75.31 200 ILE A CA 1
ATOM 1591 C C . ILE A 1 200 ? 6.241 -9.375 13.230 1.00 75.31 200 ILE A C 1
ATOM 1593 O O . ILE A 1 200 ? 6.338 -9.936 14.322 1.00 75.31 200 ILE A O 1
ATOM 1597 N N . LEU A 1 201 ? 5.983 -10.039 12.103 1.00 68.38 201 LEU A N 1
ATOM 1598 C CA . LEU A 1 201 ? 5.741 -11.479 12.044 1.00 68.38 201 LEU A CA 1
ATOM 1599 C C . LEU A 1 201 ? 7.033 -12.309 12.084 1.00 68.38 201 LEU A C 1
ATOM 1601 O O . LEU A 1 201 ? 6.956 -13.535 12.148 1.00 68.38 201 LEU A O 1
ATOM 1605 N N . LYS A 1 202 ? 8.211 -11.666 12.061 1.00 69.88 202 LYS A N 1
ATOM 1606 C CA . LYS A 1 202 ? 9.533 -12.310 11.960 1.00 69.88 202 LYS A CA 1
ATOM 1607 C C . LYS A 1 202 ? 9.634 -13.271 10.771 1.00 69.88 202 LYS A C 1
ATOM 1609 O O . LYS A 1 202 ? 10.283 -14.313 10.857 1.00 69.88 202 LYS A O 1
ATOM 1614 N N . VAL A 1 203 ? 8.992 -12.921 9.660 1.00 71.56 203 VAL A N 1
ATOM 1615 C CA . VAL A 1 203 ? 9.083 -13.669 8.401 1.00 71.56 203 VAL A CA 1
ATOM 1616 C C . VAL A 1 203 ? 9.943 -12.894 7.402 1.00 71.56 203 VAL A C 1
ATOM 1618 O O . VAL A 1 203 ? 9.981 -11.665 7.462 1.00 71.56 203 VAL A O 1
ATOM 1621 N N . PRO A 1 204 ? 10.639 -13.572 6.474 1.00 69.38 204 PRO A N 1
ATOM 1622 C CA . PRO A 1 204 ? 11.410 -12.878 5.452 1.00 69.38 204 PRO A CA 1
ATOM 1623 C C . PRO A 1 204 ? 10.509 -11.974 4.607 1.00 69.38 204 PRO A C 1
ATOM 1625 O O . PRO A 1 204 ? 9.486 -12.429 4.088 1.00 69.38 204 PRO A O 1
ATOM 1628 N N . THR A 1 205 ? 10.907 -10.713 4.428 1.00 76.56 205 THR A N 1
ATOM 1629 C CA . THR A 1 205 ? 10.275 -9.851 3.425 1.00 76.56 205 THR A CA 1
ATOM 1630 C C . THR A 1 205 ? 10.499 -10.477 2.043 1.00 76.56 205 THR A C 1
ATOM 1632 O O . THR A 1 205 ? 11.634 -10.863 1.739 1.00 76.56 205 THR A O 1
ATOM 1635 N N . PRO A 1 206 ? 9.454 -10.621 1.209 1.00 70.62 206 PRO A N 1
ATOM 1636 C CA . PRO A 1 206 ? 9.578 -11.253 -0.097 1.00 70.62 206 PRO A CA 1
ATOM 1637 C C . PRO A 1 206 ? 10.644 -10.574 -0.959 1.00 70.62 206 PRO A C 1
ATOM 1639 O O . PRO A 1 206 ? 10.687 -9.349 -1.065 1.00 70.62 206 PRO A O 1
ATOM 1642 N N . ASN A 1 207 ? 11.493 -11.383 -1.593 1.00 65.62 207 ASN A N 1
ATOM 1643 C CA . ASN A 1 207 ? 12.463 -10.892 -2.564 1.00 65.62 207 ASN A CA 1
ATOM 1644 C C . ASN A 1 207 ? 11.763 -10.321 -3.800 1.00 65.62 207 ASN A C 1
ATOM 1646 O O . ASN A 1 207 ? 10.675 -10.759 -4.180 1.00 65.62 207 ASN A O 1
ATOM 1650 N N . SER A 1 208 ? 12.445 -9.400 -4.471 1.00 62.53 208 SER A N 1
ATOM 1651 C CA . SER A 1 208 ? 12.007 -8.883 -5.764 1.00 62.53 208 SER A CA 1
ATOM 1652 C C . SER A 1 208 ? 12.465 -9.818 -6.876 1.00 62.53 208 SER A C 1
ATOM 1654 O O . SER A 1 208 ? 13.614 -10.269 -6.893 1.00 62.53 208 SER A O 1
ATOM 1656 N N . PHE A 1 209 ? 11.581 -10.097 -7.829 1.00 57.72 209 PHE A N 1
ATOM 1657 C CA . PHE A 1 209 ? 11.873 -10.965 -8.967 1.00 57.72 209 PHE A CA 1
ATOM 1658 C C . PHE A 1 209 ? 11.835 -10.160 -10.265 1.00 57.72 209 PHE A C 1
ATOM 1660 O O . PHE A 1 209 ? 10.850 -9.485 -10.549 1.00 57.72 209 PHE A O 1
ATOM 1667 N N . TYR A 1 210 ? 12.880 -10.280 -11.084 1.00 51.84 210 TYR A N 1
ATOM 1668 C CA . TYR A 1 210 ? 12.874 -9.826 -12.477 1.00 51.84 210 TYR A CA 1
ATOM 1669 C C . TYR A 1 210 ? 13.022 -11.047 -13.386 1.00 51.84 210 TYR A C 1
ATOM 1671 O O . TYR A 1 210 ? 14.128 -11.508 -13.678 1.00 51.84 210 TYR A O 1
ATOM 1679 N N . GLY A 1 211 ? 11.889 -11.611 -13.804 1.00 54.38 211 GLY A N 1
ATOM 1680 C CA . GLY A 1 211 ? 11.863 -12.892 -14.509 1.00 54.38 211 GLY A CA 1
ATOM 1681 C C . GLY A 1 211 ? 12.371 -14.024 -13.608 1.00 54.38 211 GLY A C 1
ATOM 1682 O O . GLY A 1 211 ? 11.801 -14.283 -12.554 1.00 54.38 211 GLY A O 1
ATOM 1683 N N . THR A 1 212 ? 13.458 -14.679 -14.011 1.00 45.91 212 THR A N 1
ATOM 1684 C CA . THR A 1 212 ? 14.154 -15.733 -13.246 1.00 45.91 212 THR A CA 1
ATOM 1685 C C . THR A 1 212 ? 15.199 -15.188 -12.265 1.00 45.91 212 THR A C 1
ATOM 1687 O O . THR A 1 212 ? 15.753 -15.949 -11.471 1.00 45.91 212 THR A O 1
ATOM 1690 N N . LEU A 1 213 ? 15.501 -13.885 -12.313 1.00 44.12 213 LEU A N 1
ATOM 1691 C CA . LEU A 1 213 ? 16.509 -13.264 -11.460 1.00 44.12 213 LEU A CA 1
ATOM 1692 C C . LEU A 1 213 ? 15.891 -12.876 -10.117 1.00 44.12 213 LEU A C 1
ATOM 1694 O O . LEU A 1 213 ? 15.034 -11.994 -10.043 1.00 44.12 213 LEU A O 1
ATOM 1698 N N . VAL A 1 214 ? 16.360 -13.529 -9.055 1.00 54.72 214 VAL A N 1
ATOM 1699 C CA . VAL A 1 214 ? 16.027 -13.182 -7.672 1.00 54.72 214 VAL A CA 1
ATOM 1700 C C . VAL A 1 214 ? 16.959 -12.067 -7.222 1.00 54.72 214 VAL A C 1
ATOM 1702 O O . VAL A 1 214 ? 18.172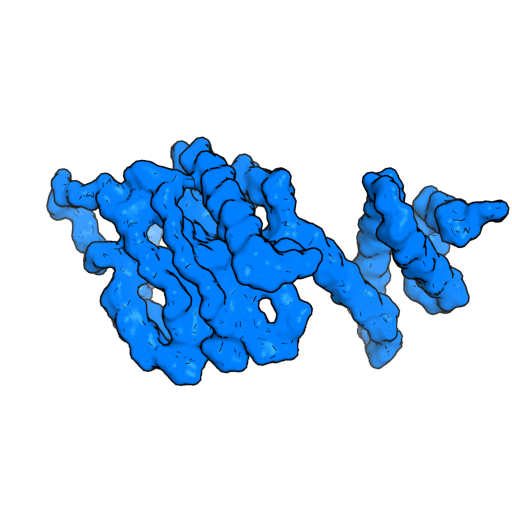 -12.262 -7.140 1.00 54.72 214 VAL A O 1
ATOM 1705 N N . PHE A 1 215 ? 16.400 -10.904 -6.907 1.00 59.31 215 PHE A N 1
ATOM 1706 C CA . PHE A 1 215 ? 17.131 -9.856 -6.214 1.00 59.31 215 PHE A CA 1
ATOM 1707 C C . PHE A 1 215 ? 16.978 -10.107 -4.711 1.00 59.31 215 PHE A C 1
ATOM 1709 O O . PHE A 1 215 ? 15.857 -10.049 -4.206 1.00 59.31 215 PHE A O 1
ATOM 1716 N N . PRO A 1 216 ? 18.072 -10.385 -3.978 1.00 58.09 216 PRO A N 1
ATOM 1717 C CA . PRO A 1 216 ? 18.030 -10.799 -2.568 1.00 58.09 216 PRO A CA 1
ATOM 1718 C C . PRO A 1 216 ? 17.687 -9.646 -1.607 1.00 58.09 216 PRO A C 1
ATOM 1720 O O . PRO A 1 216 ? 17.962 -9.705 -0.411 1.00 58.09 216 PRO A O 1
ATOM 1723 N N . HIS A 1 217 ? 17.168 -8.553 -2.149 1.00 69.62 217 HIS A N 1
ATOM 1724 C CA . HIS A 1 217 ? 17.049 -7.268 -1.503 1.00 69.62 217 HIS A CA 1
ATOM 1725 C C . HIS A 1 217 ? 15.600 -6.799 -1.646 1.00 69.62 217 HIS A C 1
ATOM 1727 O O . HIS A 1 217 ? 15.238 -6.279 -2.706 1.00 69.62 217 HIS A O 1
ATOM 1733 N N . PRO A 1 218 ? 14.759 -7.038 -0.626 1.00 80.94 218 PRO A N 1
ATOM 1734 C CA . PRO A 1 218 ? 13.363 -6.638 -0.661 1.00 80.94 218 PRO A CA 1
ATOM 1735 C C . PRO A 1 218 ? 13.260 -5.115 -0.759 1.00 80.94 218 PRO A C 1
ATOM 1737 O O . PRO A 1 218 ? 13.986 -4.387 -0.083 1.00 80.94 218 PRO A O 1
ATOM 1740 N N . ILE A 1 219 ? 12.353 -4.645 -1.612 1.00 84.81 219 ILE A N 1
ATOM 1741 C CA . ILE A 1 219 ? 12.025 -3.215 -1.765 1.00 84.81 219 ILE A CA 1
ATOM 1742 C C . ILE A 1 219 ? 10.523 -2.941 -1.649 1.00 84.81 219 ILE A C 1
ATOM 1744 O O . ILE A 1 219 ? 10.112 -1.784 -1.560 1.00 84.81 219 ILE A O 1
ATOM 1748 N N . SER A 1 220 ? 9.713 -4.001 -1.610 1.00 88.56 220 SER A N 1
ATOM 1749 C CA . SER A 1 220 ? 8.271 -3.934 -1.415 1.00 88.56 220 SER A CA 1
ATOM 1750 C C . SER A 1 220 ? 7.923 -4.248 0.032 1.00 88.56 220 SER A C 1
ATOM 1752 O O . SER A 1 220 ? 8.374 -5.252 0.587 1.00 88.56 220 SER A O 1
ATOM 1754 N N . TYR A 1 221 ? 7.095 -3.403 0.635 1.00 91.56 221 TYR A N 1
ATOM 1755 C CA . TYR A 1 221 ? 6.728 -3.516 2.044 1.00 91.56 221 TYR A CA 1
ATOM 1756 C C . TYR A 1 221 ? 5.234 -3.309 2.233 1.00 91.56 221 TYR A C 1
ATOM 1758 O O . TYR A 1 221 ? 4.563 -2.702 1.396 1.00 91.56 221 TYR A O 1
ATOM 1766 N N . VAL A 1 222 ? 4.732 -3.790 3.370 1.00 93.56 222 VAL A N 1
ATOM 1767 C CA . VAL A 1 222 ? 3.400 -3.462 3.874 1.00 93.56 222 VAL A CA 1
ATOM 1768 C C . VAL A 1 222 ? 3.574 -2.930 5.285 1.00 93.56 222 VAL A C 1
ATOM 1770 O O . VAL A 1 222 ? 3.977 -3.654 6.192 1.00 93.56 222 VAL A O 1
ATOM 1773 N N . PHE A 1 223 ? 3.282 -1.651 5.454 1.00 95.06 223 PHE A N 1
ATOM 1774 C CA . PHE A 1 223 ? 3.355 -0.936 6.711 1.00 95.06 223 PHE A CA 1
ATOM 1775 C C . PHE A 1 223 ? 1.967 -0.789 7.325 1.00 95.06 223 PHE A C 1
ATOM 1777 O O . PHE A 1 223 ? 0.992 -0.486 6.640 1.00 95.06 223 PHE A O 1
ATOM 1784 N N . VAL A 1 224 ? 1.893 -0.957 8.638 1.00 93.25 224 VAL A N 1
ATOM 1785 C CA . VAL A 1 224 ? 0.702 -0.690 9.454 1.00 93.25 224 VAL A CA 1
ATOM 1786 C C . VAL A 1 224 ? 1.073 0.250 10.593 1.00 93.25 224 VAL A C 1
ATOM 1788 O O . VAL A 1 224 ? 2.253 0.362 10.929 1.00 93.25 224 VAL A O 1
ATOM 1791 N N . SER A 1 225 ? 0.094 0.922 11.200 1.00 88.44 225 SER A N 1
ATOM 1792 C CA . SER A 1 225 ? 0.339 1.698 12.425 1.00 88.44 225 SER A CA 1
ATOM 1793 C C . SER A 1 225 ? 1.006 0.819 13.491 1.00 88.44 225 SER A C 1
ATOM 1795 O O . SER A 1 225 ? 0.513 -0.271 13.796 1.00 88.44 225 SER A O 1
ATOM 1797 N N . SER A 1 226 ? 2.112 1.291 14.074 1.00 82.06 226 SER A N 1
ATOM 1798 C CA . SER A 1 226 ? 2.845 0.574 15.126 1.00 82.06 226 SER A CA 1
ATOM 1799 C C . SER A 1 226 ? 1.950 0.269 16.323 1.00 82.06 226 SER A C 1
ATOM 1801 O O . SER A 1 226 ? 2.024 -0.824 16.868 1.00 82.06 226 SER A O 1
ATOM 1803 N N . GLN A 1 227 ? 1.035 1.175 16.673 1.00 75.50 227 GLN A N 1
ATOM 1804 C CA . GLN A 1 227 ? 0.088 0.957 17.765 1.00 75.50 227 GLN A CA 1
ATOM 1805 C C . GLN A 1 227 ? -0.884 -0.196 17.458 1.00 75.50 227 GLN A C 1
ATOM 1807 O O . GLN A 1 227 ? -1.119 -1.051 18.313 1.00 75.50 227 GLN A O 1
ATOM 1812 N N . SER A 1 228 ? -1.424 -0.260 16.233 1.00 71.81 228 SER A N 1
ATOM 1813 C CA . SER A 1 228 ? -2.297 -1.365 15.804 1.00 71.81 228 SER A CA 1
ATOM 1814 C C . SER A 1 228 ? -1.528 -2.691 15.757 1.00 71.81 228 SER A C 1
ATOM 1816 O O . SER A 1 228 ? -2.047 -3.724 16.183 1.00 71.81 228 SER A O 1
ATOM 1818 N N . ALA A 1 229 ? -0.269 -2.668 15.306 1.00 67.69 229 ALA A N 1
ATOM 1819 C CA . ALA A 1 229 ? 0.606 -3.838 15.306 1.00 67.69 229 ALA A CA 1
ATOM 1820 C C . ALA A 1 229 ? 0.913 -4.347 16.718 1.00 67.69 229 ALA A C 1
ATOM 1822 O O . ALA A 1 229 ? 0.747 -5.534 16.988 1.00 67.69 229 ALA A O 1
ATOM 1823 N N . GLU A 1 230 ? 1.321 -3.460 17.625 1.00 64.81 230 GLU A N 1
ATOM 1824 C CA . GLU A 1 230 ? 1.584 -3.782 19.029 1.00 64.81 230 GLU A CA 1
ATOM 1825 C C . GLU A 1 230 ? 0.339 -4.367 19.691 1.00 64.81 230 GLU A C 1
ATOM 1827 O O . GLU A 1 230 ? 0.412 -5.424 20.318 1.00 64.81 230 GLU A O 1
ATOM 1832 N N . ARG A 1 231 ? -0.830 -3.751 19.473 1.00 65.50 231 ARG A N 1
ATOM 1833 C CA . ARG A 1 231 ? -2.104 -4.284 19.960 1.00 65.50 231 ARG A CA 1
ATOM 1834 C C . ARG A 1 231 ? -2.373 -5.688 19.432 1.00 65.50 231 ARG A C 1
ATOM 1836 O O . ARG A 1 231 ? -2.730 -6.572 20.209 1.00 65.50 231 ARG A O 1
ATOM 1843 N N . LYS A 1 232 ? -2.169 -5.928 18.134 1.00 64.25 232 LYS A N 1
ATOM 1844 C CA . LYS A 1 232 ? -2.419 -7.247 17.543 1.00 64.25 232 LYS A CA 1
ATOM 1845 C C . LYS A 1 232 ? -1.433 -8.306 18.030 1.00 64.25 232 LYS A C 1
ATOM 1847 O O . LYS A 1 232 ? -1.839 -9.438 18.281 1.00 64.25 232 LYS A O 1
ATOM 1852 N N . LEU A 1 233 ? -0.166 -7.943 18.218 1.00 58.50 233 LEU A N 1
ATOM 1853 C CA . LEU A 1 233 ? 0.830 -8.816 18.838 1.00 58.50 233 LEU A CA 1
ATOM 1854 C C . LEU A 1 233 ? 0.456 -9.159 20.281 1.00 58.50 233 LEU A C 1
ATOM 1856 O O . LEU A 1 233 ? 0.605 -10.315 20.675 1.00 58.50 233 LEU A O 1
ATOM 1860 N N . MET A 1 234 ? -0.067 -8.199 21.049 1.00 57.88 234 MET A N 1
ATOM 1861 C CA . MET A 1 234 ? -0.588 -8.456 22.394 1.00 57.88 234 MET A CA 1
ATOM 1862 C C . MET A 1 234 ? -1.785 -9.415 22.362 1.00 57.88 234 MET A C 1
ATOM 1864 O O . MET A 1 234 ? -1.804 -10.368 23.134 1.00 57.88 234 MET A O 1
ATOM 1868 N N . GLU A 1 235 ? -2.735 -9.237 21.437 1.00 56.16 235 GLU A N 1
ATOM 1869 C CA . GLU A 1 235 ? -3.876 -10.152 21.256 1.00 56.16 235 GLU A CA 1
ATOM 1870 C C . GLU A 1 235 ? -3.419 -11.584 20.906 1.00 56.16 235 GLU A C 1
ATOM 1872 O O . GLU A 1 235 ? -3.889 -12.554 21.504 1.00 56.16 235 GLU A O 1
ATOM 1877 N N . ILE A 1 236 ? -2.470 -11.732 19.972 1.00 55.38 236 ILE A N 1
ATOM 1878 C CA . ILE A 1 236 ? -1.901 -13.039 19.597 1.00 55.38 236 ILE A CA 1
ATOM 1879 C C . ILE A 1 236 ? -1.184 -13.669 20.795 1.00 55.38 236 ILE A C 1
ATOM 1881 O O . ILE A 1 236 ? -1.399 -14.847 21.093 1.00 55.38 236 ILE A O 1
ATOM 1885 N N . SER A 1 237 ? -0.376 -12.888 21.513 1.00 50.09 237 SER A N 1
ATOM 1886 C CA . SER A 1 237 ? 0.351 -13.352 22.699 1.00 50.09 237 SER A CA 1
ATOM 1887 C C . SER A 1 237 ? -0.618 -13.812 23.786 1.00 50.09 237 SER A C 1
ATOM 1889 O O . SER A 1 237 ? -0.454 -14.904 24.320 1.00 50.09 237 SER A O 1
ATOM 1891 N N . TYR A 1 238 ? -1.681 -13.046 24.041 1.00 48.75 238 TYR A N 1
ATOM 1892 C CA . TYR A 1 238 ? -2.747 -13.406 24.974 1.00 48.75 238 TYR A CA 1
ATOM 1893 C C . TYR A 1 238 ? -3.423 -14.728 24.587 1.00 48.75 238 TYR A C 1
ATOM 1895 O O . TYR A 1 238 ? -3.589 -15.605 25.428 1.00 48.75 238 TYR A O 1
ATOM 1903 N N . SER A 1 239 ? -3.754 -14.915 23.305 1.00 48.06 239 SER A N 1
ATOM 1904 C CA . SER A 1 239 ? -4.349 -16.172 22.825 1.00 48.06 239 SER A CA 1
ATOM 1905 C C . SER A 1 239 ? -3.396 -17.370 22.923 1.00 48.06 239 SER A C 1
ATOM 1907 O O . SER A 1 239 ? -3.828 -18.478 23.219 1.00 48.06 239 SER A O 1
ATOM 1909 N N . THR A 1 240 ? -2.093 -17.148 22.725 1.00 52.69 240 THR A N 1
ATOM 1910 C CA . THR A 1 240 ? -1.063 -18.196 22.810 1.00 52.69 240 THR A CA 1
ATOM 1911 C C . THR A 1 240 ? -0.799 -18.601 24.258 1.00 52.69 240 THR A C 1
ATOM 1913 O O . THR A 1 240 ? -0.548 -19.768 24.540 1.00 52.69 240 THR A O 1
ATOM 1916 N N . ILE A 1 241 ? -0.856 -17.637 25.178 1.00 47.97 241 ILE A N 1
ATOM 1917 C CA . ILE A 1 241 ? -0.692 -17.858 26.616 1.00 47.97 241 ILE A CA 1
ATOM 1918 C C . ILE A 1 241 ? -1.907 -18.604 27.189 1.00 47.97 241 ILE A C 1
ATOM 1920 O O . ILE A 1 241 ? -1.723 -19.533 27.966 1.00 47.97 241 ILE A O 1
ATOM 1924 N N . ASN A 1 242 ? -3.125 -18.249 26.766 1.00 44.34 242 ASN A N 1
ATOM 1925 C CA . ASN A 1 242 ? -4.363 -18.807 27.328 1.00 44.34 242 ASN A CA 1
ATOM 1926 C C . ASN A 1 242 ? -4.870 -20.090 26.654 1.00 44.34 242 ASN A C 1
ATOM 1928 O O . ASN A 1 242 ? -5.771 -20.731 27.188 1.00 44.34 242 ASN A O 1
ATOM 1932 N N . ASN A 1 243 ? -4.323 -20.486 25.503 1.00 46.97 243 ASN A N 1
ATOM 1933 C CA . ASN A 1 243 ? -4.598 -21.806 24.939 1.00 46.97 243 ASN A CA 1
ATOM 1934 C C . ASN A 1 243 ? -3.681 -22.846 25.604 1.00 46.97 243 ASN A C 1
ATOM 1936 O O . ASN A 1 243 ? -2.565 -23.094 25.151 1.00 46.97 243 ASN A O 1
ATOM 1940 N N . GLU A 1 244 ? -4.163 -23.457 26.689 1.00 45.59 244 GLU A N 1
ATOM 1941 C CA . GLU A 1 244 ? -3.475 -24.528 27.429 1.00 45.59 244 GLU A CA 1
ATOM 1942 C C . GLU A 1 244 ? -3.508 -25.911 26.740 1.00 45.59 244 GLU A C 1
ATOM 1944 O O . GLU A 1 244 ? -2.889 -26.850 27.236 1.00 45.59 244 GLU A O 1
ATOM 1949 N N . ASP A 1 245 ? -4.174 -26.074 25.593 1.00 43.81 245 ASP A N 1
ATOM 1950 C CA . ASP A 1 245 ? -4.731 -27.388 25.227 1.00 43.81 245 ASP A CA 1
ATOM 1951 C C . ASP A 1 245 ? -4.000 -28.213 24.150 1.00 43.81 245 ASP A C 1
ATOM 1953 O O . ASP A 1 245 ? -4.573 -29.130 23.565 1.00 43.81 245 ASP A O 1
ATOM 1957 N N . GLU A 1 246 ? -2.707 -27.987 23.911 1.00 47.88 246 GLU A N 1
ATOM 1958 C CA . GLU A 1 246 ? -1.913 -28.940 23.124 1.00 47.88 246 GLU A CA 1
ATOM 1959 C C . GLU A 1 246 ? -0.637 -29.341 23.866 1.00 47.88 246 GLU A C 1
ATOM 1961 O O . GLU A 1 246 ? 0.262 -28.535 24.100 1.00 47.88 246 GLU A O 1
ATOM 1966 N N . ARG A 1 247 ? -0.523 -30.633 24.208 1.00 45.81 247 ARG A N 1
ATOM 1967 C CA . ARG A 1 247 ? 0.768 -31.248 24.546 1.00 45.81 247 ARG A CA 1
ATOM 1968 C C . ARG A 1 247 ? 1.657 -31.178 23.308 1.00 45.81 247 ARG A C 1
ATOM 1970 O O . ARG A 1 247 ? 1.600 -32.042 22.434 1.00 45.81 247 ARG A O 1
ATOM 1977 N N . LEU A 1 248 ? 2.446 -30.120 23.218 1.00 50.09 248 LEU A N 1
ATOM 1978 C CA . LEU A 1 248 ? 3.363 -29.896 22.117 1.00 50.09 248 LEU A CA 1
ATOM 1979 C C . LEU A 1 248 ? 4.635 -30.757 22.300 1.00 50.09 248 LEU A C 1
ATOM 1981 O O . LEU A 1 248 ? 5.070 -30.982 23.430 1.00 50.09 248 LEU A O 1
ATOM 1985 N N . PRO A 1 249 ? 5.258 -31.247 21.211 1.00 54.62 249 PRO A N 1
ATOM 1986 C CA . PRO A 1 249 ? 6.574 -31.891 21.258 1.00 54.62 249 PRO A CA 1
ATOM 1987 C C . PRO A 1 249 ? 7.626 -30.988 21.929 1.00 54.62 249 PRO A C 1
ATOM 1989 O O . PRO A 1 249 ? 7.554 -29.768 21.789 1.00 54.62 249 PRO A O 1
ATOM 1992 N N . GLU A 1 250 ? 8.637 -31.563 22.594 1.00 51.53 250 GLU A N 1
ATOM 1993 C CA . GLU A 1 250 ? 9.653 -30.830 23.387 1.00 51.53 250 GLU A CA 1
ATOM 1994 C C . GLU A 1 250 ? 10.316 -29.643 22.658 1.00 51.53 250 GLU A C 1
ATOM 1996 O O . GLU A 1 250 ? 10.668 -28.639 23.278 1.00 51.53 250 GLU A O 1
ATOM 2001 N N . GLU A 1 251 ? 10.470 -29.720 21.336 1.00 47.59 251 GLU A N 1
ATOM 2002 C CA . GLU A 1 251 ? 11.040 -28.649 20.511 1.00 47.59 251 GLU A CA 1
ATOM 2003 C C . GLU A 1 251 ? 10.095 -27.443 20.370 1.00 47.59 251 GLU A C 1
ATOM 2005 O O . GLU A 1 251 ? 10.522 -26.289 20.440 1.00 47.59 251 GLU A O 1
ATOM 2010 N N . LYS A 1 252 ? 8.785 -27.695 20.267 1.00 46.78 252 LYS A N 1
ATOM 2011 C CA . LYS A 1 252 ? 7.758 -26.648 20.285 1.00 46.78 252 LYS A CA 1
ATOM 2012 C C . LYS A 1 252 ? 7.589 -26.054 21.684 1.00 46.78 252 LYS A C 1
ATOM 2014 O O . LYS A 1 252 ? 7.374 -24.852 21.785 1.00 46.78 252 LYS A O 1
ATOM 2019 N N . GLU A 1 253 ? 7.762 -26.847 22.743 1.00 50.66 253 GLU A N 1
ATOM 2020 C CA . GLU A 1 253 ? 7.752 -26.347 24.125 1.00 50.66 253 GLU A CA 1
ATOM 2021 C C . GLU A 1 253 ? 8.972 -25.454 24.414 1.00 50.66 253 GLU A C 1
ATOM 2023 O O . GLU A 1 253 ? 8.834 -24.396 25.020 1.00 50.66 253 GLU A O 1
ATOM 2028 N N . ARG A 1 254 ? 10.164 -25.787 23.893 1.00 54.44 254 ARG A N 1
ATOM 2029 C CA . ARG A 1 254 ? 11.335 -24.887 23.950 1.00 54.44 254 ARG A CA 1
ATOM 2030 C C . ARG A 1 254 ? 11.110 -23.579 23.194 1.00 54.44 254 ARG A C 1
ATOM 2032 O O . ARG A 1 254 ? 11.426 -22.520 23.731 1.00 54.44 254 ARG A O 1
ATOM 2039 N N . ASN A 1 255 ? 10.549 -23.637 21.987 1.00 50.28 255 ASN A N 1
ATOM 2040 C CA . ASN A 1 255 ? 10.235 -22.438 21.202 1.00 50.28 255 ASN A CA 1
ATOM 2041 C C . ASN A 1 255 ? 9.154 -21.585 21.882 1.00 50.28 255 ASN A C 1
ATOM 2043 O O . ASN A 1 255 ? 9.255 -20.359 21.899 1.00 50.28 255 ASN A O 1
ATOM 2047 N N . ARG A 1 256 ? 8.162 -22.228 22.506 1.00 50.19 256 ARG A N 1
ATOM 2048 C CA . ARG A 1 256 ? 7.144 -21.580 23.338 1.00 50.19 256 ARG A CA 1
ATOM 2049 C C . ARG A 1 256 ? 7.779 -20.894 24.544 1.00 50.19 256 ARG A C 1
ATOM 2051 O O . ARG A 1 256 ? 7.520 -19.718 24.758 1.00 50.19 256 ARG A O 1
ATOM 2058 N N . ILE A 1 257 ? 8.655 -21.576 25.279 1.00 53.31 257 ILE A N 1
ATOM 2059 C CA . ILE A 1 257 ? 9.398 -21.012 26.413 1.00 53.31 257 ILE A CA 1
ATOM 2060 C C . ILE A 1 257 ? 10.241 -19.805 25.978 1.00 53.31 257 ILE A C 1
ATOM 2062 O O . ILE A 1 257 ? 10.176 -18.766 26.625 1.00 53.31 257 ILE A O 1
ATOM 2066 N N . GLN A 1 258 ? 10.974 -19.892 24.863 1.00 53.56 258 GLN A N 1
ATOM 2067 C CA . GLN A 1 258 ? 11.768 -18.774 24.336 1.00 53.56 258 GLN A CA 1
ATOM 2068 C C . GLN A 1 258 ? 10.904 -17.586 23.901 1.00 53.56 258 GLN A C 1
ATOM 2070 O O . GLN A 1 258 ? 11.255 -16.439 24.177 1.00 53.56 258 GLN A O 1
ATOM 2075 N N . ALA A 1 259 ? 9.768 -17.845 23.248 1.00 50.22 259 ALA A N 1
ATOM 2076 C CA . ALA A 1 259 ? 8.804 -16.811 22.892 1.00 50.22 259 ALA A CA 1
ATOM 2077 C C . ALA A 1 259 ? 8.250 -16.136 24.154 1.00 50.22 259 ALA A C 1
ATOM 2079 O O . ALA A 1 259 ? 8.294 -14.916 24.267 1.00 50.22 259 ALA A O 1
ATOM 2080 N N . ILE A 1 260 ? 7.823 -16.927 25.140 1.00 52.84 260 ILE A N 1
ATOM 2081 C CA . ILE A 1 260 ? 7.334 -16.460 26.439 1.00 52.84 260 ILE A CA 1
ATOM 2082 C C . ILE A 1 260 ? 8.388 -15.592 27.152 1.00 52.84 260 ILE A C 1
ATOM 2084 O O . ILE A 1 260 ? 8.059 -14.494 27.595 1.00 52.84 260 ILE A O 1
ATOM 2088 N N . SER A 1 261 ? 9.656 -16.020 27.211 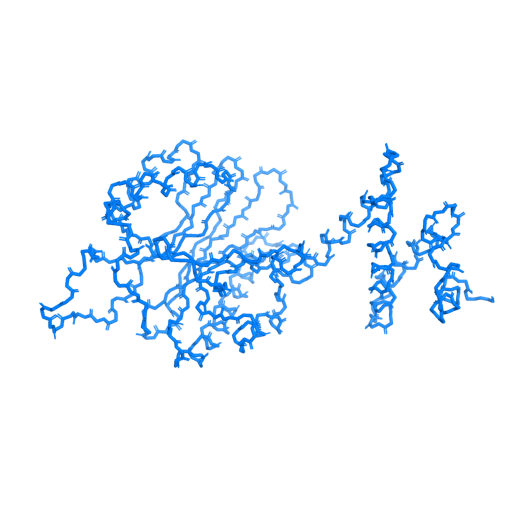1.00 52.75 261 SER A N 1
ATOM 2089 C CA . SER A 1 261 ? 10.758 -15.228 27.783 1.00 52.75 261 SER A CA 1
ATOM 2090 C C . SER A 1 261 ? 10.961 -13.899 27.053 1.00 52.75 261 SER A C 1
ATOM 2092 O O . SER A 1 261 ? 11.098 -12.857 27.688 1.00 52.75 261 SER A O 1
ATOM 2094 N N . TYR A 1 262 ? 10.951 -13.928 25.719 1.00 55.47 262 TYR A N 1
ATOM 2095 C CA . TYR A 1 262 ? 11.108 -12.738 24.884 1.00 55.47 262 TYR A CA 1
ATOM 2096 C C . TYR A 1 262 ? 9.966 -11.732 25.092 1.00 55.47 262 TYR A C 1
ATOM 2098 O O . TYR A 1 262 ? 10.202 -10.527 25.173 1.00 55.47 262 TYR A O 1
ATOM 2106 N N . TYR A 1 263 ? 8.725 -12.210 25.198 1.00 54.38 263 TYR A N 1
ATOM 2107 C CA . TYR A 1 263 ? 7.565 -11.345 25.408 1.00 54.38 263 TYR A CA 1
ATOM 2108 C C . TYR A 1 263 ? 7.504 -10.785 26.833 1.00 54.38 263 TYR A C 1
ATOM 2110 O O . TYR A 1 263 ? 7.136 -9.624 27.000 1.00 54.38 263 TYR A O 1
ATOM 2118 N N . ALA A 1 264 ? 7.933 -11.549 27.842 1.00 58.41 264 ALA A N 1
ATOM 2119 C CA . ALA A 1 264 ? 8.064 -11.059 29.214 1.00 58.41 264 ALA A CA 1
ATOM 2120 C C . ALA A 1 264 ? 9.047 -9.879 29.309 1.00 58.41 264 ALA A C 1
ATOM 2122 O O . ALA A 1 264 ? 8.735 -8.858 29.920 1.00 58.41 264 ALA A O 1
ATOM 2123 N N . ASP A 1 265 ? 10.196 -9.991 28.639 1.00 57.00 265 ASP A N 1
ATOM 2124 C CA . ASP A 1 265 ? 11.221 -8.944 28.582 1.00 57.00 265 ASP A CA 1
ATOM 2125 C C . ASP A 1 265 ? 10.708 -7.664 27.889 1.00 57.00 265 ASP A C 1
ATOM 2127 O O . ASP A 1 265 ? 10.950 -6.537 28.333 1.00 57.00 265 ASP A O 1
ATOM 2131 N N . LYS A 1 266 ? 9.893 -7.821 26.837 1.00 56.78 266 LYS A N 1
ATOM 2132 C CA . LYS A 1 266 ? 9.236 -6.693 26.160 1.00 56.78 266 LYS A CA 1
ATOM 2133 C C . LYS A 1 266 ? 8.163 -6.020 27.009 1.00 56.78 266 LYS A C 1
ATOM 2135 O O . LYS A 1 266 ? 8.138 -4.793 27.048 1.00 56.78 266 LYS A O 1
ATOM 2140 N N . LEU A 1 267 ? 7.329 -6.785 27.714 1.00 58.59 267 LEU A N 1
ATOM 2141 C CA . LEU A 1 267 ? 6.329 -6.234 28.635 1.00 58.59 267 LEU A CA 1
ATOM 2142 C C . LEU A 1 267 ? 6.991 -5.464 29.787 1.00 58.59 267 LEU A C 1
ATOM 2144 O O . LEU A 1 267 ? 6.536 -4.376 30.128 1.00 58.59 267 LEU A O 1
ATOM 2148 N N . LEU A 1 268 ? 8.104 -5.972 30.323 1.00 58.94 268 LEU A N 1
ATOM 2149 C CA . LEU A 1 268 ? 8.919 -5.278 31.325 1.00 58.94 268 LEU A CA 1
ATOM 2150 C C . LEU A 1 268 ? 9.526 -3.978 30.790 1.00 58.94 268 LEU A C 1
ATOM 2152 O O . LEU A 1 268 ? 9.463 -2.938 31.444 1.00 58.94 268 LEU A O 1
ATOM 2156 N N . THR A 1 269 ? 10.082 -4.018 29.580 1.00 58.62 269 THR A N 1
ATOM 2157 C CA . THR A 1 269 ? 10.618 -2.819 28.924 1.00 58.62 269 THR A CA 1
ATOM 2158 C C . THR A 1 269 ? 9.518 -1.771 28.726 1.00 58.62 269 THR A C 1
ATOM 2160 O O . THR A 1 269 ? 9.738 -0.595 28.999 1.00 58.62 269 THR A O 1
ATOM 2163 N N . MET A 1 270 ? 8.318 -2.186 28.309 1.00 54.44 270 MET A N 1
ATOM 2164 C CA . MET A 1 270 ? 7.170 -1.291 28.126 1.00 54.44 270 MET A CA 1
ATOM 2165 C C . MET A 1 270 ? 6.659 -0.709 29.447 1.00 54.44 270 MET A C 1
ATOM 2167 O O . MET A 1 270 ? 6.382 0.487 29.495 1.00 54.44 270 MET A O 1
ATOM 2171 N N . LEU A 1 271 ? 6.584 -1.506 30.520 1.00 60.28 271 LEU A N 1
ATOM 2172 C CA . LEU A 1 271 ? 6.242 -1.020 31.864 1.00 60.28 271 LEU A CA 1
ATOM 2173 C C . LEU A 1 271 ? 7.210 0.066 32.340 1.00 60.28 271 LEU A C 1
ATOM 2175 O O . LEU A 1 271 ? 6.775 1.091 32.852 1.00 60.28 271 LEU A O 1
ATOM 2179 N N . ASN A 1 272 ? 8.509 -0.124 32.105 1.00 56.69 272 ASN A N 1
ATOM 2180 C CA . ASN A 1 272 ? 9.538 0.843 32.491 1.00 56.69 272 ASN A CA 1
ATOM 2181 C C . ASN A 1 272 ? 9.532 2.127 31.640 1.00 56.69 272 ASN A C 1
ATOM 2183 O O . ASN A 1 272 ? 10.149 3.117 32.028 1.00 56.69 272 ASN A O 1
ATOM 2187 N N . MET A 1 273 ? 8.880 2.115 30.473 1.00 55.69 273 MET A N 1
ATOM 2188 C CA . MET A 1 273 ? 8.881 3.230 29.519 1.00 55.69 273 MET A CA 1
ATOM 2189 C C . MET A 1 273 ? 7.539 3.963 29.418 1.00 55.69 273 MET A C 1
ATOM 2191 O O . MET A 1 273 ? 7.506 5.080 28.900 1.00 55.69 273 MET A O 1
ATOM 2195 N N . THR A 1 274 ? 6.437 3.366 29.879 1.00 55.00 274 THR A N 1
ATOM 2196 C CA . THR A 1 274 ? 5.107 3.972 29.771 1.00 55.00 274 THR A CA 1
ATOM 2197 C C . THR A 1 274 ? 4.775 4.856 30.971 1.00 55.00 274 THR A C 1
ATOM 2199 O O . THR A 1 274 ? 5.006 4.494 32.120 1.00 55.00 274 THR A O 1
ATOM 2202 N N . SER A 1 275 ? 4.198 6.027 30.699 1.00 55.81 275 SER A N 1
ATOM 2203 C CA . SER A 1 275 ? 3.608 6.915 31.713 1.00 55.81 275 SER A CA 1
ATOM 2204 C C . SER A 1 275 ? 2.094 6.715 31.851 1.00 55.81 275 SER A C 1
ATOM 2206 O O . SER A 1 275 ? 1.467 7.406 32.649 1.00 55.81 275 SER A O 1
ATOM 2208 N N . ASP A 1 276 ? 1.501 5.829 31.040 1.00 60.34 276 ASP A N 1
ATOM 2209 C CA . ASP A 1 276 ? 0.062 5.565 31.009 1.00 60.34 276 ASP A CA 1
ATOM 2210 C C . ASP A 1 276 ? -0.332 4.601 32.148 1.00 60.34 276 ASP A C 1
ATOM 2212 O O . ASP A 1 276 ? 0.037 3.421 32.105 1.00 60.34 276 ASP A O 1
ATOM 2216 N N . PRO A 1 277 ? -1.089 5.070 33.158 1.00 59.19 277 PRO A N 1
ATOM 2217 C CA . PRO A 1 277 ? -1.449 4.274 34.326 1.00 59.19 277 PRO A CA 1
ATOM 2218 C C . PRO A 1 277 ? -2.453 3.153 34.019 1.00 59.19 277 PRO A C 1
ATOM 2220 O O . PRO A 1 277 ? -2.452 2.135 34.714 1.00 59.19 277 PRO A O 1
ATOM 2223 N N . GLU A 1 278 ? -3.290 3.290 32.986 1.00 58.62 278 GLU A N 1
ATOM 2224 C CA . GLU A 1 278 ? -4.258 2.254 32.611 1.00 58.62 278 GLU A CA 1
ATOM 2225 C C . GLU A 1 278 ? -3.553 1.097 31.895 1.00 58.62 278 GLU A C 1
ATOM 2227 O O . GLU A 1 278 ? -3.801 -0.078 32.189 1.00 58.62 278 GLU A O 1
ATOM 2232 N N . LEU A 1 279 ? -2.618 1.428 31.000 1.00 55.81 279 LEU A N 1
ATOM 2233 C CA . LEU A 1 279 ? -1.754 0.442 30.358 1.00 55.81 279 LEU A CA 1
ATOM 2234 C C . LEU A 1 279 ? -0.854 -0.250 31.388 1.00 55.81 279 LEU A C 1
ATOM 2236 O O . LEU A 1 279 ? -0.719 -1.473 31.359 1.00 55.81 279 LEU A O 1
ATOM 2240 N N . HIS A 1 280 ? -0.299 0.514 32.331 1.00 62.59 280 HIS A N 1
ATOM 2241 C CA . HIS A 1 280 ? 0.511 -0.020 33.421 1.00 62.59 280 HIS A CA 1
ATOM 2242 C C . HIS A 1 280 ? -0.279 -1.038 34.257 1.00 62.59 280 HIS A C 1
ATOM 2244 O O . HIS A 1 280 ? 0.178 -2.165 34.430 1.00 62.59 280 HIS A O 1
ATOM 2250 N N . SER A 1 281 ? -1.502 -0.698 34.688 1.00 60.56 281 SER A N 1
ATOM 2251 C CA . SER A 1 281 ? -2.371 -1.604 35.457 1.00 60.56 281 SER A CA 1
ATOM 2252 C C . SER A 1 281 ? -2.676 -2.905 34.710 1.00 60.56 281 SER A C 1
ATOM 2254 O O . SER A 1 281 ? -2.535 -3.986 35.277 1.00 60.56 281 SER A O 1
ATOM 2256 N N . LYS A 1 282 ? -3.043 -2.824 33.423 1.00 55.69 282 LYS A N 1
ATOM 2257 C CA . LYS A 1 282 ? -3.366 -4.008 32.608 1.00 55.69 282 LYS A CA 1
ATOM 2258 C C . LYS A 1 282 ? -2.165 -4.932 32.435 1.00 55.69 282 LYS A C 1
ATOM 2260 O O . LYS A 1 282 ? -2.320 -6.149 32.499 1.00 55.69 282 LYS A O 1
ATOM 2265 N N . VAL A 1 283 ? -0.970 -4.375 32.232 1.00 58.50 283 VAL A N 1
ATOM 2266 C CA . VAL A 1 283 ? 0.247 -5.187 32.126 1.00 58.50 283 VAL A CA 1
ATOM 2267 C C . VAL A 1 283 ? 0.589 -5.812 33.483 1.00 58.50 283 VAL A C 1
ATOM 2269 O O . VAL A 1 283 ? 0.868 -7.007 33.528 1.00 58.50 283 VAL A O 1
ATOM 2272 N N . THR A 1 284 ? 0.484 -5.077 34.597 1.00 61.72 284 THR A N 1
ATOM 2273 C CA . THR A 1 284 ? 0.692 -5.630 35.949 1.00 61.72 284 THR A CA 1
ATOM 2274 C C . THR A 1 284 ? -0.255 -6.794 36.257 1.00 61.72 284 THR A C 1
ATOM 2276 O O . THR A 1 284 ? 0.189 -7.812 36.791 1.00 61.72 284 THR A O 1
ATOM 2279 N N . ASP A 1 285 ? -1.531 -6.697 35.883 1.00 57.41 285 ASP A N 1
ATOM 2280 C CA . ASP A 1 285 ? -2.507 -7.771 36.101 1.00 57.41 285 ASP A CA 1
ATOM 2281 C C . ASP A 1 285 ? -2.161 -9.037 35.299 1.00 57.41 285 ASP A C 1
ATOM 2283 O O . ASP A 1 285 ? -2.233 -10.149 35.825 1.00 57.41 285 ASP A O 1
ATOM 2287 N N . VAL A 1 286 ? -1.682 -8.885 34.059 1.00 54.44 286 VAL A N 1
ATOM 2288 C CA . VAL A 1 286 ? -1.199 -10.003 33.227 1.00 54.44 286 VAL A CA 1
ATOM 2289 C C . VAL A 1 286 ? 0.020 -10.684 33.855 1.00 54.44 286 VAL A C 1
ATOM 2291 O O . VAL A 1 286 ? 0.094 -11.917 33.895 1.00 54.44 286 VAL A O 1
ATOM 2294 N N . LEU A 1 287 ? 0.965 -9.903 34.387 1.00 56.81 287 LEU A N 1
ATOM 2295 C CA . LEU A 1 287 ? 2.142 -10.447 35.065 1.00 56.81 287 LEU A CA 1
ATOM 2296 C C . LEU A 1 287 ? 1.759 -11.179 36.368 1.00 56.81 287 LEU A C 1
ATOM 2298 O O . LEU A 1 287 ? 2.277 -12.266 36.628 1.00 56.81 287 LEU A O 1
ATOM 2302 N N . ARG A 1 288 ? 0.799 -10.653 37.145 1.00 56.69 288 ARG A N 1
ATOM 2303 C CA . ARG A 1 288 ? 0.277 -11.280 38.378 1.00 56.69 288 ARG A CA 1
ATOM 2304 C C . ARG A 1 288 ? -0.432 -12.609 38.129 1.00 56.69 288 ARG A C 1
ATOM 2306 O O . ARG A 1 288 ? -0.181 -13.580 38.847 1.00 56.69 288 ARG A O 1
ATOM 2313 N N . VAL A 1 289 ? -1.290 -12.679 37.111 1.00 50.41 289 VAL A N 1
ATOM 2314 C CA . VAL A 1 289 ? -1.962 -13.932 36.720 1.00 50.41 289 VAL A CA 1
ATOM 2315 C C . VAL A 1 289 ? -0.926 -14.969 36.278 1.00 50.41 289 VAL A C 1
ATOM 2317 O O . VAL A 1 289 ? -0.986 -16.129 36.674 1.00 50.41 289 VAL A O 1
ATOM 2320 N N . SER A 1 290 ? 0.108 -14.538 35.560 1.00 50.03 290 SER A N 1
ATOM 2321 C CA . SER A 1 290 ? 1.169 -15.435 35.090 1.00 50.03 290 SER A CA 1
ATOM 2322 C C . SER A 1 290 ? 2.102 -15.961 36.199 1.00 50.03 290 SER A C 1
ATOM 2324 O O . SER A 1 290 ? 2.860 -16.900 35.954 1.00 50.03 290 SER A O 1
ATOM 2326 N N . LEU A 1 291 ? 2.073 -15.370 37.402 1.00 50.41 291 LEU A N 1
ATOM 2327 C CA . LEU A 1 291 ? 2.856 -15.782 38.582 1.00 50.41 291 LEU A CA 1
ATOM 2328 C C . LEU A 1 291 ? 2.092 -16.682 39.557 1.00 50.41 291 LEU A C 1
ATOM 2330 O O . LEU A 1 291 ? 2.716 -17.390 40.346 1.00 50.41 291 LEU A O 1
ATOM 2334 N N . THR A 1 292 ? 0.761 -16.613 39.545 1.00 45.59 292 THR A N 1
ATOM 2335 C CA . THR A 1 292 ? -0.109 -17.279 40.529 1.00 45.59 292 THR A CA 1
ATOM 2336 C C . THR A 1 292 ? -0.493 -18.703 40.131 1.00 45.59 292 THR A C 1
ATOM 2338 O O .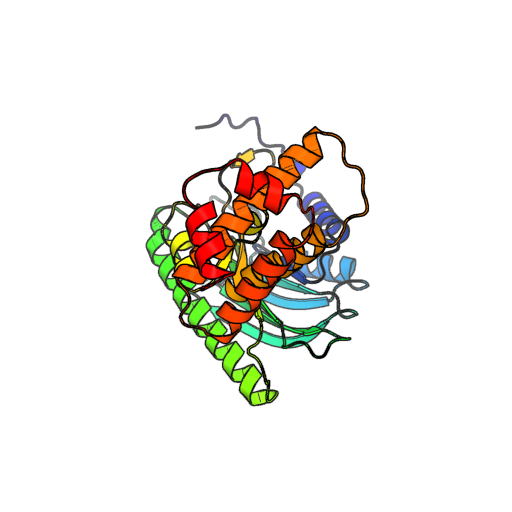 THR A 1 292 ? -0.850 -19.496 40.999 1.00 45.59 292 THR A O 1
ATOM 2341 N N . PHE A 1 293 ? -0.343 -19.058 38.854 1.00 44.00 293 PHE A N 1
ATOM 2342 C CA . PHE A 1 293 ? -0.512 -20.420 38.351 1.00 44.00 293 PHE A CA 1
ATOM 2343 C C . PHE A 1 293 ? 0.848 -21.096 38.113 1.00 44.00 293 PHE A C 1
ATOM 2345 O O . PHE A 1 293 ? 1.878 -20.421 38.007 1.00 44.00 293 PHE A O 1
ATOM 2352 N N . ASP A 1 294 ? 0.856 -22.431 38.017 1.00 49.03 294 ASP A N 1
ATOM 2353 C CA . ASP A 1 294 ? 2.010 -23.280 37.652 1.00 49.03 294 ASP A CA 1
ATOM 2354 C C . ASP A 1 294 ? 2.369 -23.092 36.156 1.00 49.03 294 ASP A C 1
ATOM 2356 O O . ASP A 1 294 ? 2.450 -24.009 35.344 1.00 49.03 294 ASP A O 1
ATOM 2360 N N . HIS A 1 295 ? 2.497 -21.826 35.770 1.00 52.34 295 HIS A N 1
ATOM 2361 C CA . HIS A 1 295 ? 2.562 -21.334 34.414 1.00 52.34 295 HIS A CA 1
ATOM 2362 C C . HIS A 1 295 ? 4.015 -21.397 33.911 1.00 52.34 295 HIS A C 1
ATOM 2364 O O . HIS A 1 295 ? 4.946 -21.108 34.675 1.00 52.34 295 HIS A O 1
ATOM 2370 N N . PRO A 1 296 ? 4.268 -21.701 32.622 1.00 51.09 296 PRO A N 1
ATOM 2371 C CA . PRO A 1 296 ? 5.625 -21.788 32.070 1.00 51.09 296 PRO A CA 1
ATOM 2372 C C . PRO A 1 296 ? 6.471 -20.523 32.302 1.00 51.09 296 PRO A C 1
ATOM 2374 O O . PRO A 1 296 ? 7.683 -20.617 32.502 1.00 51.09 296 PRO A O 1
ATOM 2377 N N . LEU A 1 297 ? 5.829 -19.347 32.373 1.00 50.38 297 LEU A N 1
ATOM 2378 C CA . LEU A 1 297 ? 6.468 -18.071 32.733 1.00 50.38 297 LEU A CA 1
ATOM 2379 C C . LEU A 1 297 ? 7.117 -18.123 34.131 1.00 50.38 297 LEU A C 1
ATOM 2381 O O . LEU A 1 297 ? 8.218 -17.620 34.304 1.00 50.38 297 LEU A O 1
ATOM 2385 N N . ASN A 1 298 ? 6.504 -18.795 35.109 1.00 49.41 298 ASN A N 1
ATOM 2386 C CA . ASN A 1 298 ? 7.043 -18.972 36.463 1.00 49.41 298 ASN A CA 1
ATOM 2387 C C . ASN A 1 298 ? 8.317 -19.841 36.450 1.00 49.41 298 ASN A C 1
ATOM 2389 O O . ASN A 1 298 ? 9.290 -19.560 37.145 1.00 49.41 298 ASN A O 1
ATOM 2393 N N . THR A 1 299 ? 8.370 -20.855 35.578 1.00 49.22 299 THR A N 1
ATOM 2394 C CA . THR A 1 299 ? 9.563 -21.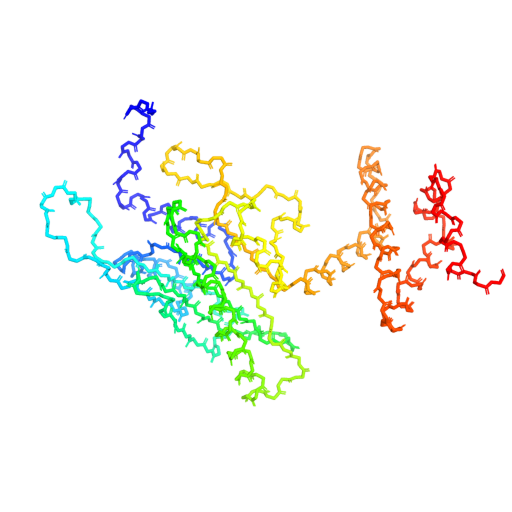709 35.410 1.00 49.22 299 THR A CA 1
ATOM 2395 C C . THR A 1 299 ? 10.708 -20.963 34.717 1.00 49.22 299 THR A C 1
ATOM 2397 O O . THR A 1 299 ? 11.875 -21.160 35.059 1.00 49.22 299 THR A O 1
ATOM 2400 N N . VAL A 1 300 ? 10.380 -20.075 33.776 1.00 49.28 300 VAL A N 1
ATOM 2401 C CA . VAL A 1 300 ? 11.325 -19.171 33.102 1.00 49.28 300 VAL A CA 1
ATOM 2402 C C . VAL A 1 300 ? 11.878 -18.121 34.063 1.00 49.28 300 VAL A C 1
ATOM 2404 O O . VAL A 1 300 ? 13.094 -17.965 34.160 1.00 49.28 300 VAL A O 1
ATOM 2407 N N . LEU A 1 301 ? 11.005 -17.458 34.823 1.00 50.56 301 LEU A N 1
ATOM 2408 C CA . LEU A 1 301 ? 11.372 -16.436 35.806 1.00 50.56 301 LEU A CA 1
ATOM 2409 C C . LEU A 1 301 ? 12.202 -17.020 36.961 1.00 50.56 301 LEU A C 1
ATOM 2411 O O . LEU A 1 301 ? 13.085 -16.349 37.480 1.00 50.56 301 LEU A O 1
ATOM 2415 N N . ARG A 1 302 ? 11.999 -18.294 37.327 1.00 50.81 302 ARG A N 1
ATOM 2416 C CA . ARG A 1 302 ? 12.840 -18.997 38.316 1.00 50.81 302 ARG A CA 1
ATOM 2417 C C . ARG A 1 302 ? 14.213 -19.423 37.787 1.00 50.81 302 ARG A C 1
ATOM 2419 O O . ARG A 1 302 ? 15.101 -19.690 38.592 1.00 50.81 302 ARG A O 1
ATOM 2426 N N . LYS A 1 303 ? 14.397 -19.539 36.466 1.00 46.06 303 LYS A N 1
ATOM 2427 C CA . LYS A 1 303 ? 15.644 -20.036 35.851 1.00 46.06 303 LYS A CA 1
ATOM 2428 C C . LYS A 1 303 ? 16.552 -18.941 35.280 1.00 46.06 303 LYS A C 1
ATOM 2430 O O . LYS A 1 303 ? 17.694 -19.258 34.956 1.00 46.06 303 LYS A O 1
ATOM 2435 N N . GLY A 1 304 ? 16.099 -17.691 35.159 1.00 43.47 304 GLY A N 1
ATOM 2436 C CA . GLY A 1 304 ? 16.849 -16.636 34.470 1.00 43.47 304 GLY A CA 1
ATOM 2437 C C . GLY A 1 304 ? 16.911 -15.296 35.204 1.00 43.47 304 GLY A C 1
ATOM 2438 O O . GLY A 1 304 ? 15.950 -14.540 35.153 1.00 43.47 304 GLY A O 1
ATOM 2439 N N . SER A 1 305 ? 18.097 -15.006 35.759 1.00 48.69 305 SER A N 1
ATOM 2440 C CA . SER A 1 305 ? 18.736 -13.682 35.935 1.00 48.69 305 SER A CA 1
ATOM 2441 C C . SER A 1 305 ? 17.993 -12.563 36.693 1.00 48.69 305 SER A C 1
ATOM 2443 O O . SER A 1 305 ? 16.807 -12.635 36.992 1.00 48.69 305 SER A O 1
ATOM 2445 N N . ASP A 1 306 ? 18.734 -11.494 36.994 1.00 49.34 306 ASP A N 1
ATOM 2446 C CA . ASP A 1 306 ? 18.417 -10.306 37.812 1.00 49.34 306 ASP A CA 1
ATOM 2447 C C . ASP A 1 306 ? 17.094 -9.555 37.512 1.00 49.34 306 ASP A C 1
ATOM 2449 O O . ASP A 1 306 ? 16.767 -8.573 38.174 1.00 49.34 306 ASP A O 1
ATOM 2453 N N . HIS A 1 307 ? 16.302 -10.004 36.538 1.00 47.38 307 HIS A N 1
ATOM 2454 C CA . HIS A 1 307 ? 14.990 -9.456 36.185 1.00 47.38 307 HIS A CA 1
ATOM 2455 C C . HIS A 1 307 ? 13.839 -10.079 36.987 1.00 47.38 307 HIS A C 1
ATOM 2457 O O . HIS A 1 307 ? 12.804 -9.439 37.157 1.00 47.38 307 HIS A O 1
ATOM 2463 N N . ALA A 1 308 ? 14.017 -11.282 37.545 1.00 50.59 308 ALA A N 1
ATOM 2464 C CA . ALA A 1 308 ? 13.003 -11.929 38.382 1.00 50.59 308 ALA A CA 1
ATOM 2465 C C . ALA A 1 308 ? 12.725 -11.152 39.683 1.00 50.59 308 ALA A C 1
ATOM 2467 O O . ALA A 1 308 ? 11.583 -11.081 40.135 1.00 50.59 308 ALA A O 1
ATOM 2468 N N . SER A 1 309 ? 13.753 -10.525 40.262 1.00 51.50 309 SER A N 1
ATOM 2469 C CA . SER A 1 309 ? 13.626 -9.691 41.462 1.00 51.50 309 SER A CA 1
ATOM 2470 C C . SER A 1 309 ? 12.844 -8.408 41.174 1.00 51.50 309 SER A C 1
ATOM 2472 O O . SER A 1 309 ? 11.893 -8.122 41.891 1.00 51.50 309 SER A O 1
ATOM 2474 N N . GLN A 1 310 ? 13.154 -7.699 40.080 1.00 53.28 310 GLN A N 1
ATOM 2475 C CA . GLN A 1 310 ? 12.395 -6.520 39.632 1.00 53.28 310 GLN A CA 1
ATOM 2476 C C . GLN A 1 310 ? 10.926 -6.868 39.340 1.00 53.28 310 GLN A C 1
ATOM 2478 O O . GLN A 1 310 ? 10.019 -6.129 39.713 1.00 53.28 310 GLN A O 1
ATOM 2483 N N . PHE A 1 311 ? 10.682 -8.028 38.728 1.00 53.78 311 PHE A N 1
ATOM 2484 C CA . PHE A 1 311 ? 9.349 -8.522 38.383 1.00 53.78 311 PHE A CA 1
ATOM 2485 C C . PHE A 1 311 ? 8.468 -8.794 39.616 1.00 53.78 311 PHE A C 1
ATOM 2487 O O . PHE A 1 311 ? 7.295 -8.416 39.638 1.00 53.78 311 PHE A O 1
ATOM 2494 N N . VAL A 1 312 ? 9.038 -9.401 40.665 1.00 50.41 312 VAL A N 1
ATOM 2495 C CA . VAL A 1 312 ? 8.357 -9.612 41.954 1.00 50.41 312 VAL A CA 1
ATOM 2496 C C . VAL A 1 312 ? 8.079 -8.272 42.641 1.00 50.41 312 VAL A C 1
ATOM 2498 O O . VAL A 1 312 ? 6.958 -8.068 43.100 1.00 50.41 312 VAL A O 1
ATOM 2501 N N . SER A 1 313 ? 9.035 -7.334 42.632 1.00 53.03 313 SER A N 1
ATOM 2502 C CA . SER A 1 313 ? 8.865 -5.990 43.210 1.00 53.03 313 SER A CA 1
ATOM 2503 C C . SER A 1 313 ? 7.750 -5.174 42.546 1.00 53.03 313 SER A C 1
ATOM 2505 O O . SER A 1 313 ? 7.056 -4.422 43.224 1.00 53.03 313 SER A O 1
ATOM 2507 N N . PHE A 1 314 ? 7.552 -5.325 41.232 1.00 53.06 314 PHE A N 1
ATOM 2508 C CA . PHE A 1 314 ? 6.464 -4.660 40.504 1.00 53.06 314 PHE A CA 1
ATOM 2509 C C . PHE A 1 314 ? 5.093 -5.296 40.769 1.00 53.06 314 PHE A C 1
ATOM 2511 O O . PHE A 1 314 ? 4.090 -4.591 40.878 1.00 53.06 314 PHE A O 1
ATOM 2518 N N . CYS A 1 315 ? 5.027 -6.626 40.855 1.00 44.25 315 CYS A N 1
ATOM 2519 C CA . CYS A 1 315 ? 3.760 -7.339 41.032 1.00 44.25 315 CYS A CA 1
ATOM 2520 C C . CYS A 1 315 ? 3.283 -7.342 42.492 1.00 44.25 315 CYS A C 1
ATOM 2522 O O . CYS A 1 315 ? 2.073 -7.363 42.734 1.00 44.25 315 CYS A O 1
ATOM 2524 N N . PHE A 1 316 ? 4.204 -7.282 43.454 1.00 55.19 316 PHE A N 1
ATOM 2525 C CA . PHE A 1 316 ? 3.931 -7.317 44.890 1.00 55.19 316 PHE A CA 1
ATOM 2526 C C . PHE A 1 316 ? 4.737 -6.220 45.603 1.00 55.19 316 PHE A C 1
ATOM 2528 O O . PHE A 1 316 ? 5.814 -6.494 46.130 1.00 55.19 316 PHE A O 1
ATOM 2535 N N . PRO A 1 317 ? 4.262 -4.964 45.580 1.00 45.34 317 PRO A N 1
ATOM 2536 C CA . PRO A 1 317 ? 4.941 -3.862 46.247 1.00 45.34 317 PRO A CA 1
ATOM 2537 C C . PRO A 1 317 ? 4.645 -3.864 47.759 1.00 45.34 317 PRO A C 1
ATOM 2539 O O . PRO A 1 317 ? 3.948 -2.974 48.229 1.00 45.34 317 PRO A O 1
ATOM 2542 N N . GLU A 1 318 ? 5.149 -4.862 48.497 1.00 44.94 318 GLU A N 1
ATOM 2543 C CA . GLU A 1 318 ? 5.275 -4.892 49.973 1.00 44.94 318 GLU A CA 1
ATOM 2544 C C . GLU A 1 318 ? 6.481 -5.739 50.408 1.00 44.94 318 GLU A C 1
ATOM 2546 O O . GLU A 1 318 ? 6.616 -6.885 49.919 1.00 44.94 318 GLU A O 1
#

Secondary structure (DSSP, 8-state):
---TT-S-GGGG-HHHHHHHHHHHHHHH--SEEEEEEEEHHHHHHHHHHHTTT-EEEEEEEPP-S----STT------S-EEEEEEE-TTTEEEEEEEEEE-STT--EEEEEEEEETT--PPPEEEEEEEPPPSGGGHHHHHHHHHHHHHHHHHHHHHHHHHHT-SSPPEEEEEEE----TTSHHHHHHHHTTEEEHHHHHT-PPPPEEETTEEESS--EEEEEEHHHHHHHHHHHHHHHHH-------HHHHHHHHHHHHHHHHHHHHHHHH---HHHHHHHHHHHHHHHHSS-HHHHHHHHS-THHHHHHHHH---

Foldseek 3Di:
DDDPPPFDPVCLPPVVVLVVVLVVCVVVLDQKDKDWQDQPVSVVVSCVSCVVFKDWQDKDFFDDLDPDPDDDDPPVRPDTTIITMMGGVVFWDWDDKDKDQQDSRRWIKIWTWIDGPPDPDAIAIEIETAFDADDVCQVVLQSSLVVSLVVVVVVQVVSCVVVVDPDTHWYKYWYQSNDACPGPSNVVCVVSQKDWPCVLVVHDQDFDDDRPDTDSTDRITIITGNVVSVVVVVVVVVVLQPPPPDPDPPVVVVVSLVVLLVVVVVLVVCLVVDPDVVSNVVSLVVLLVCCVDPGSNVVSLVPDDPVVVVSCCSNDVD

Organism: Ciona savignyi (NCBI:txid51511)

pLDDT: mean 72.94, std 19.95, range [29.08, 98.31]

Sequence (318 aa):
MYPPTLIDHSLFNESRRLDAVINAVIGSNADVMLLQEVQSDWLEVMRAALAHTYDLAIYREHEPVFKPTAAVLRINIKQGLGNAIIYKPNKLTLLDQREFLTTSSGNRAVFASFELARTNSPPLIFVNSQLEQGVLGAGTRLFQVNNIHEITRRIATDLEQRFFLQSSPEVIWGGDFNTLSDLPTYSRMRELGFSNVFDILKVPTPNSFYGTLVFPHPISYVFVSSQSAERKLMEISYSTINNEDERLPEEKERNRIQAISYYADKLLTMLNMTSDPELHSKVTDVLRVSLTFDHPLNTVLRKGSDHASQFVSFCFPE